Protein AF-A0AA36NAN0-F1 (afdb_monomer)

St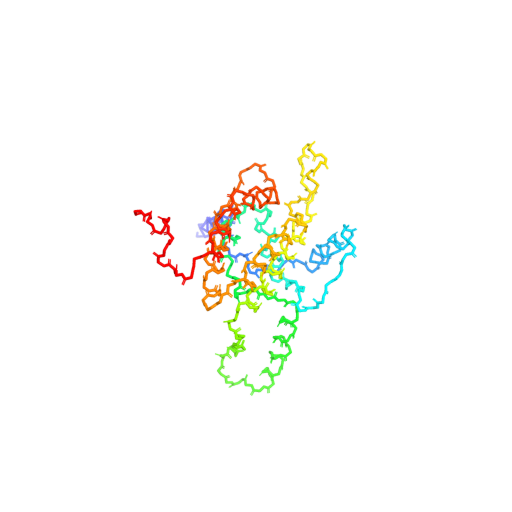ructure (mmCIF, N/CA/C/O backbone):
data_AF-A0AA36NAN0-F1
#
_entry.id   AF-A0AA36NAN0-F1
#
loop_
_atom_site.group_PDB
_atom_site.id
_atom_site.type_symbol
_atom_site.label_atom_id
_atom_site.label_alt_id
_atom_site.label_comp_id
_atom_site.label_asym_id
_atom_site.label_entity_id
_atom_site.label_seq_id
_atom_site.pdbx_PDB_ins_code
_atom_site.Cartn_x
_atom_site.Cartn_y
_atom_site.Cartn_z
_atom_site.occupancy
_atom_site.B_iso_or_equiv
_atom_site.auth_seq_id
_atom_site.auth_comp_id
_atom_site.auth_asym_id
_atom_site.auth_atom_id
_atom_site.pdbx_PDB_model_num
ATOM 1 N N . ALA A 1 1 ? 8.506 44.837 39.667 1.00 57.56 1 ALA A N 1
ATOM 2 C CA . ALA A 1 1 ? 9.242 44.119 38.599 1.00 57.56 1 ALA A CA 1
ATOM 3 C C . ALA A 1 1 ? 8.837 42.641 38.436 1.00 57.56 1 ALA A C 1
ATOM 5 O O . ALA A 1 1 ? 8.680 42.211 37.304 1.00 57.56 1 ALA A O 1
ATOM 6 N N . ALA A 1 2 ? 8.637 41.854 39.507 1.00 56.81 2 ALA A N 1
ATOM 7 C CA . ALA A 1 2 ? 8.356 40.406 39.403 1.00 56.81 2 ALA A CA 1
ATOM 8 C C . ALA A 1 2 ? 7.017 40.043 38.721 1.00 56.81 2 ALA A C 1
ATOM 10 O O . ALA A 1 2 ? 6.967 39.140 37.895 1.00 56.81 2 ALA A O 1
ATOM 11 N N . ARG A 1 3 ? 5.939 40.788 39.001 1.00 57.75 3 ARG A N 1
ATOM 12 C CA . ARG A 1 3 ? 4.605 40.536 38.420 1.00 57.75 3 ARG A CA 1
ATOM 13 C C . ARG A 1 3 ? 4.560 40.662 36.895 1.00 57.75 3 ARG A C 1
ATOM 15 O O . ARG A 1 3 ? 3.882 39.887 36.237 1.00 57.75 3 ARG A O 1
ATOM 22 N N . LEU A 1 4 ? 5.330 41.600 36.347 1.00 65.44 4 LEU A N 1
ATOM 23 C CA . LEU A 1 4 ? 5.393 41.853 34.908 1.00 65.44 4 LEU A CA 1
ATOM 24 C C . LEU A 1 4 ? 6.146 40.727 34.178 1.00 65.44 4 LEU A C 1
ATOM 26 O O . LEU A 1 4 ? 5.751 40.330 33.091 1.00 65.44 4 LEU A O 1
ATOM 30 N N . LYS A 1 5 ? 7.157 40.132 34.829 1.00 58.41 5 LYS A N 1
ATOM 31 C CA . LYS A 1 5 ? 7.865 38.944 34.327 1.00 58.41 5 LYS A CA 1
ATOM 32 C C . LYS A 1 5 ? 6.979 37.695 34.319 1.00 58.41 5 LYS A C 1
ATOM 34 O O . LYS A 1 5 ? 7.040 36.929 33.367 1.00 58.41 5 LYS A O 1
ATOM 39 N N . HIS A 1 6 ? 6.139 37.511 35.340 1.00 62.66 6 HIS A N 1
ATOM 40 C CA . HIS A 1 6 ? 5.184 36.398 35.375 1.00 62.66 6 HIS A CA 1
ATOM 41 C C . HIS A 1 6 ? 4.072 36.546 34.337 1.00 62.66 6 HIS A C 1
ATOM 43 O O . HIS A 1 6 ? 3.770 35.572 33.659 1.00 62.66 6 HIS A O 1
ATOM 49 N N . ALA A 1 7 ? 3.528 37.755 34.165 1.00 71.19 7 ALA A N 1
ATOM 50 C CA . ALA A 1 7 ? 2.531 38.030 33.132 1.00 71.19 7 ALA A CA 1
ATOM 51 C C . ALA A 1 7 ? 3.091 37.783 31.720 1.00 71.19 7 ALA A C 1
ATOM 53 O O . ALA A 1 7 ? 2.427 37.176 30.885 1.00 71.19 7 ALA A O 1
ATOM 54 N N . TRP A 1 8 ? 4.346 38.179 31.484 1.00 59.28 8 TRP A N 1
ATOM 55 C CA . TRP A 1 8 ? 5.020 37.960 30.206 1.00 59.28 8 TRP A CA 1
ATOM 56 C C . TRP A 1 8 ? 5.332 36.477 29.950 1.00 59.28 8 TRP A C 1
ATOM 58 O O . TRP A 1 8 ? 5.093 35.971 28.856 1.00 59.28 8 TRP A O 1
ATOM 68 N N . ALA A 1 9 ? 5.777 35.748 30.980 1.00 68.19 9 ALA A N 1
ATOM 69 C CA . ALA A 1 9 ? 5.989 34.304 30.897 1.00 68.19 9 ALA A CA 1
ATOM 70 C C . ALA A 1 9 ? 4.681 33.533 30.645 1.00 68.19 9 ALA A C 1
ATOM 72 O O . ALA A 1 9 ? 4.696 32.557 29.894 1.00 68.19 9 ALA A O 1
ATOM 73 N N . SER A 1 10 ? 3.552 33.978 31.216 1.00 61.25 10 SER A N 1
ATOM 74 C CA . SER A 1 10 ? 2.241 33.377 30.947 1.00 61.25 10 SER A CA 1
ATOM 75 C C . SER A 1 10 ? 1.764 33.621 29.518 1.00 61.25 10 SER A C 1
ATOM 77 O O . SER A 1 10 ? 1.264 32.691 28.903 1.00 61.25 10 SER A O 1
ATOM 79 N N . THR A 1 11 ? 1.982 34.807 28.939 1.00 63.22 11 THR A N 1
ATOM 80 C CA . THR A 1 11 ? 1.646 35.053 27.524 1.00 63.22 11 THR A CA 1
ATOM 81 C C . THR A 1 11 ? 2.515 34.239 26.574 1.00 63.22 11 THR A C 1
ATOM 83 O O . THR A 1 11 ? 1.980 33.669 25.637 1.00 63.22 11 THR A O 1
ATOM 86 N N . ILE A 1 12 ? 3.816 34.084 26.850 1.00 63.62 12 ILE A N 1
ATOM 87 C CA . ILE A 1 12 ? 4.701 33.246 26.020 1.00 63.62 12 ILE A CA 1
ATOM 88 C C . ILE A 1 12 ? 4.300 31.772 26.101 1.00 63.62 12 ILE A C 1
ATOM 90 O O . ILE A 1 12 ? 4.272 31.080 25.088 1.00 63.62 12 ILE A O 1
ATOM 94 N N . THR A 1 13 ? 3.972 31.270 27.295 1.00 57.03 13 THR A N 1
ATOM 95 C CA . THR A 1 13 ? 3.502 29.882 27.437 1.00 57.03 13 THR A CA 1
ATOM 96 C C . THR A 1 13 ? 2.134 29.679 26.802 1.00 57.03 13 THR A C 1
ATOM 98 O O . THR A 1 13 ? 1.915 28.634 26.204 1.00 57.03 13 THR A O 1
ATOM 101 N N . GLN A 1 14 ? 1.247 30.671 26.854 1.00 52.31 14 GLN A N 1
ATOM 102 C CA . GLN A 1 14 ? -0.076 30.602 26.241 1.00 52.31 14 GLN A CA 1
ATOM 103 C C . GLN A 1 14 ? -0.020 30.729 24.708 1.00 52.31 14 GLN A C 1
ATOM 105 O O . GLN A 1 14 ? -0.720 29.986 24.029 1.00 52.31 14 GLN A O 1
ATOM 110 N N . GLU A 1 15 ? 0.860 31.569 24.152 1.00 50.03 15 GLU A N 1
ATOM 111 C CA . GLU A 1 15 ? 1.165 31.617 22.712 1.00 50.03 15 GLU A CA 1
ATOM 112 C C . GLU A 1 15 ? 1.821 30.316 22.247 1.00 50.03 15 GLU A C 1
ATOM 114 O O . GLU A 1 15 ? 1.412 29.744 21.243 1.00 50.03 15 GLU A O 1
ATOM 119 N N . SER A 1 16 ? 2.782 29.782 23.004 1.00 47.31 16 SER A N 1
ATOM 120 C CA . SER A 1 16 ? 3.434 28.510 22.677 1.00 47.31 16 SER A CA 1
ATOM 121 C C . SER A 1 16 ? 2.453 27.330 22.745 1.00 47.31 16 SER A C 1
ATOM 123 O O . SER A 1 16 ? 2.506 26.452 21.884 1.00 47.31 16 SER A O 1
ATOM 125 N N . GLN A 1 17 ? 1.505 27.350 23.692 1.00 46.97 17 GLN A N 1
ATOM 126 C CA . GLN A 1 17 ? 0.403 26.384 23.805 1.00 46.97 17 GLN A CA 1
ATOM 127 C C . GLN A 1 17 ? -0.666 26.558 22.716 1.00 46.97 17 GLN A C 1
ATOM 129 O O . GLN A 1 17 ? -1.213 25.567 22.248 1.00 46.97 17 GLN A O 1
ATOM 134 N N . GLN A 1 18 ? -0.956 27.783 22.265 1.00 45.72 18 GLN A N 1
ATOM 135 C CA . GLN A 1 18 ? -1.872 28.026 21.143 1.00 45.72 18 GLN A CA 1
ATOM 136 C C . GLN A 1 18 ? -1.249 27.648 19.792 1.00 45.72 18 GLN A C 1
ATOM 138 O O . GLN A 1 18 ? -1.949 27.107 18.938 1.00 45.72 18 GLN A O 1
ATOM 143 N N . VAL A 1 19 ? 0.064 27.837 19.621 1.00 46.34 19 VAL A N 1
ATOM 144 C CA . VAL A 1 19 ? 0.814 27.357 18.448 1.00 46.34 19 VAL A CA 1
ATOM 145 C C . VAL A 1 19 ? 0.875 25.824 18.418 1.00 46.34 19 VAL A C 1
ATOM 147 O O . VAL A 1 19 ? 0.778 25.247 17.343 1.00 46.34 19 VAL A O 1
ATOM 150 N N . THR A 1 20 ? 0.936 25.145 19.572 1.00 44.53 20 THR A N 1
ATOM 151 C CA . THR A 1 20 ? 0.874 23.666 19.638 1.00 44.53 20 THR A CA 1
ATOM 152 C C . THR A 1 20 ? -0.543 23.090 19.580 1.00 44.53 20 THR A C 1
ATOM 154 O O . THR A 1 20 ? -0.712 21.950 19.158 1.00 44.53 20 THR A O 1
ATOM 157 N N . ALA A 1 21 ? -1.574 23.844 19.969 1.00 41.12 21 ALA A N 1
ATOM 158 C CA . ALA A 1 21 ? -2.966 23.387 19.912 1.00 41.12 21 ALA A CA 1
ATOM 159 C C . ALA A 1 21 ? -3.629 23.585 18.535 1.00 41.12 21 ALA A C 1
ATOM 161 O O . ALA A 1 21 ? -4.684 23.005 18.282 1.00 41.12 21 ALA A O 1
ATOM 162 N N . GLY A 1 22 ? -3.041 24.411 17.662 1.00 40.56 22 GLY A N 1
ATOM 163 C CA . GLY A 1 22 ? -3.626 24.773 16.370 1.00 40.56 22 GLY A CA 1
ATOM 164 C C . GLY A 1 22 ? -3.288 23.816 15.232 1.00 40.56 22 GLY A C 1
ATOM 165 O O . GLY A 1 22 ? -4.180 23.421 14.492 1.00 40.56 22 GLY A O 1
ATOM 166 N N . LEU A 1 23 ? -2.024 23.431 15.082 1.00 44.28 23 LEU A N 1
ATOM 167 C CA . LEU A 1 23 ? -1.529 22.520 14.051 1.00 44.28 23 LEU A CA 1
ATOM 168 C C . LEU A 1 23 ? -0.192 21.994 14.574 1.00 44.28 23 LEU A C 1
ATOM 170 O O . LEU A 1 23 ? 0.700 22.800 14.816 1.00 44.28 23 LEU A O 1
ATOM 174 N N . ASP A 1 24 ? -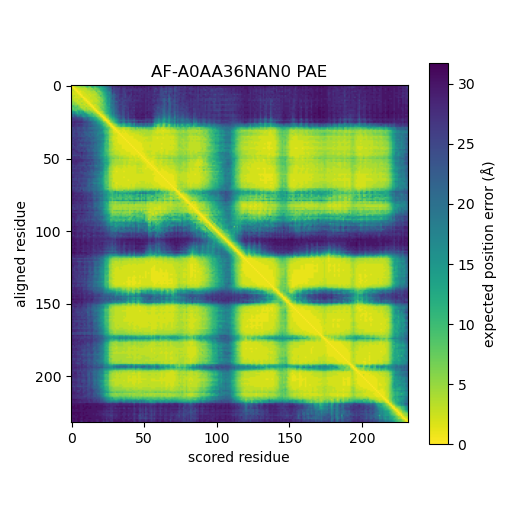0.034 20.682 14.742 1.00 38.50 24 ASP A N 1
ATOM 175 C CA . ASP A 1 24 ? 1.293 20.070 14.861 1.00 38.50 24 ASP A CA 1
ATOM 176 C C . ASP A 1 24 ? 1.609 19.383 13.523 1.00 38.50 24 ASP A C 1
ATOM 178 O O . ASP A 1 24 ? 1.195 18.238 13.303 1.00 38.50 24 ASP A O 1
ATOM 182 N N . PRO A 1 25 ? 2.279 20.076 12.580 1.00 42.06 25 PRO A N 1
ATOM 183 C CA . PRO A 1 25 ? 2.666 19.505 11.296 1.00 42.06 25 PRO A CA 1
ATOM 184 C C . PRO A 1 25 ? 3.879 18.566 11.423 1.00 42.06 25 PRO A C 1
ATOM 186 O O . PRO A 1 25 ? 4.411 18.141 10.403 1.00 42.06 25 PRO A O 1
ATOM 189 N N . LEU A 1 26 ? 4.377 18.278 12.636 1.00 41.69 26 LEU A N 1
ATOM 190 C CA . LEU A 1 26 ? 5.771 17.860 12.830 1.00 41.69 26 LEU A CA 1
ATOM 191 C C . LEU A 1 26 ? 5.999 16.509 13.507 1.00 41.69 26 LEU A C 1
ATOM 193 O O . LEU A 1 26 ? 7.152 16.146 13.713 1.00 41.69 26 LEU A O 1
ATOM 197 N N . ASN A 1 27 ? 4.969 15.701 13.754 1.00 51.97 27 ASN A N 1
ATOM 198 C CA . ASN A 1 27 ? 5.185 14.309 14.168 1.00 51.97 27 ASN A CA 1
ATOM 199 C C . ASN A 1 27 ? 4.507 13.309 13.232 1.00 51.97 27 ASN A C 1
ATOM 201 O O . ASN A 1 27 ? 3.731 12.456 13.652 1.00 51.97 27 ASN A O 1
ATOM 205 N N . GLU A 1 28 ? 4.793 13.376 11.932 1.00 52.38 28 GLU A N 1
ATOM 206 C CA . GLU A 1 28 ? 4.523 12.259 11.008 1.00 52.38 28 GLU A CA 1
ATOM 207 C C . GLU A 1 28 ? 5.647 11.210 11.023 1.00 52.38 28 GLU A C 1
ATOM 209 O O . GLU A 1 28 ? 5.406 10.044 10.712 1.00 52.38 28 GLU A O 1
ATOM 214 N N . ASP A 1 29 ? 6.844 11.587 11.481 1.00 61.56 29 ASP A N 1
ATOM 215 C CA . ASP A 1 29 ? 8.006 10.698 11.591 1.00 61.56 29 ASP A CA 1
ATOM 216 C C . ASP A 1 29 ? 8.143 10.004 12.957 1.00 61.56 29 ASP A C 1
ATOM 218 O O . ASP A 1 29 ? 8.872 9.016 13.077 1.00 61.56 29 ASP A O 1
ATOM 222 N N . GLU A 1 30 ? 7.424 10.459 13.988 1.00 79.56 30 GLU A N 1
ATOM 223 C CA . GLU A 1 30 ? 7.429 9.792 15.293 1.00 79.56 30 GLU A CA 1
ATOM 224 C C . GLU A 1 30 ? 6.780 8.408 15.196 1.00 79.56 30 GLU A C 1
ATOM 226 O O . GLU A 1 30 ? 5.685 8.253 14.661 1.00 79.56 30 GLU A O 1
ATOM 231 N N . LEU A 1 31 ? 7.412 7.381 15.749 1.00 86.19 31 LEU A N 1
ATOM 232 C CA . LEU A 1 31 ? 6.843 6.037 15.735 1.00 86.19 31 LEU A CA 1
ATOM 233 C C . LEU A 1 31 ? 5.639 5.929 16.675 1.00 86.19 31 LEU A C 1
ATOM 235 O O . LEU A 1 31 ? 5.633 6.482 17.773 1.00 86.19 31 LEU A O 1
ATOM 239 N N . LEU A 1 32 ? 4.629 5.158 16.269 1.00 87.31 32 LEU A N 1
ATOM 240 C CA . LEU A 1 32 ? 3.590 4.724 17.197 1.00 87.31 32 LEU A CA 1
ATOM 241 C C . LEU A 1 32 ? 4.204 3.874 18.322 1.00 87.31 32 LEU A C 1
ATOM 243 O O . LEU A 1 32 ? 5.211 3.190 18.105 1.00 87.31 32 LEU A O 1
ATOM 247 N N . PRO A 1 33 ? 3.577 3.846 19.512 1.00 90.56 33 PRO A N 1
ATOM 248 C CA . PRO A 1 33 ? 4.006 2.965 20.589 1.00 90.56 33 PRO A CA 1
ATOM 249 C C . PRO A 1 33 ? 4.100 1.506 20.125 1.00 90.56 33 PRO A C 1
ATOM 251 O O . PRO A 1 33 ? 3.239 1.016 19.391 1.00 90.56 33 PRO A O 1
ATOM 254 N N . ALA A 1 34 ? 5.119 0.783 20.596 1.00 88.75 34 ALA A N 1
ATOM 255 C CA . ALA A 1 34 ? 5.363 -0.610 20.208 1.00 88.75 34 ALA A CA 1
ATOM 256 C C . ALA A 1 34 ? 4.164 -1.540 20.484 1.00 88.75 34 ALA A C 1
ATOM 258 O O . ALA A 1 34 ? 3.932 -2.496 19.740 1.00 88.75 34 ALA A O 1
ATOM 259 N N . THR A 1 35 ? 3.376 -1.235 21.519 1.00 91.06 35 THR A N 1
ATOM 260 C CA . THR A 1 35 ? 2.118 -1.929 21.822 1.00 91.06 35 THR A CA 1
ATOM 261 C C . THR A 1 35 ? 1.116 -1.761 20.685 1.00 91.06 35 THR A C 1
ATOM 263 O O . THR A 1 35 ? 0.676 -2.752 20.117 1.00 91.06 35 THR A O 1
ATOM 266 N N . GLN A 1 36 ? 0.874 -0.527 20.237 1.00 91.88 36 GLN A N 1
ATOM 267 C CA . GLN A 1 36 ? -0.035 -0.247 19.124 1.00 91.88 36 GLN A CA 1
ATOM 268 C C . GLN A 1 36 ? 0.428 -0.892 17.813 1.00 91.88 36 GLN A C 1
ATOM 270 O O . GLN A 1 36 ? -0.389 -1.408 17.056 1.00 91.88 36 GLN A O 1
ATOM 275 N N . LEU A 1 37 ? 1.735 -0.896 17.536 1.00 91.50 37 LEU A N 1
ATOM 276 C CA . LEU A 1 37 ? 2.290 -1.554 16.347 1.00 91.50 37 LEU A CA 1
ATOM 277 C C . LEU A 1 37 ? 2.095 -3.076 16.386 1.00 91.50 37 LEU A C 1
ATOM 279 O O . LEU A 1 37 ? 1.830 -3.697 15.353 1.00 91.50 37 LEU A O 1
ATOM 283 N N . THR A 1 38 ? 2.213 -3.678 17.569 1.00 92.56 38 THR A N 1
ATOM 284 C CA . THR A 1 38 ? 1.896 -5.095 17.788 1.00 92.56 38 THR A CA 1
ATOM 285 C C . THR A 1 38 ? 0.409 -5.354 17.578 1.00 92.56 38 THR A C 1
ATOM 287 O O . THR A 1 38 ? 0.051 -6.275 16.845 1.00 92.56 38 THR A O 1
ATOM 290 N N . ASP A 1 39 ? -0.449 -4.504 18.139 1.00 93.38 39 ASP A N 1
ATOM 291 C CA . ASP A 1 39 ? -1.905 -4.625 18.043 1.00 93.38 39 ASP A CA 1
ATOM 292 C C . ASP A 1 39 ? -2.395 -4.505 16.598 1.00 93.38 39 ASP A C 1
ATOM 294 O O . ASP A 1 39 ? -3.248 -5.279 16.172 1.00 93.38 39 ASP A O 1
ATOM 298 N N . ILE A 1 40 ? -1.814 -3.593 15.812 1.00 93.12 40 ILE A N 1
ATOM 299 C CA . ILE A 1 40 ? -2.091 -3.441 14.375 1.00 93.12 40 ILE A CA 1
ATOM 300 C C . ILE A 1 40 ? -1.832 -4.754 13.631 1.00 93.12 40 ILE A C 1
ATOM 302 O O . ILE A 1 40 ? -2.694 -5.257 12.908 1.00 93.12 40 ILE A O 1
ATOM 306 N N . ARG A 1 41 ? -0.651 -5.347 13.834 1.00 93.06 41 ARG A N 1
ATOM 307 C CA . ARG A 1 41 ? -0.276 -6.610 13.182 1.00 93.06 41 ARG A CA 1
ATOM 308 C C . ARG A 1 41 ? -1.141 -7.771 13.668 1.00 93.06 41 ARG A C 1
ATOM 310 O O . ARG A 1 41 ? -1.550 -8.611 12.866 1.00 93.06 41 ARG A O 1
ATOM 317 N N . ALA A 1 42 ? -1.447 -7.805 14.964 1.00 92.69 42 ALA A N 1
ATOM 318 C CA . ALA A 1 42 ? -2.302 -8.819 15.564 1.00 92.69 42 ALA A CA 1
ATOM 319 C C . ALA A 1 42 ? -3.744 -8.733 15.045 1.00 92.69 42 ALA A C 1
ATOM 321 O O . ALA A 1 42 ? -4.335 -9.772 14.758 1.00 92.69 42 ALA A O 1
ATOM 322 N N . ALA A 1 43 ? -4.296 -7.529 14.870 1.00 92.44 43 ALA A N 1
ATOM 323 C CA . ALA A 1 43 ? -5.626 -7.308 14.304 1.00 92.44 43 ALA A CA 1
ATOM 324 C C . ALA A 1 43 ? -5.709 -7.822 12.861 1.00 92.44 43 ALA A C 1
ATOM 326 O O . ALA A 1 43 ? -6.591 -8.624 12.543 1.00 92.44 43 ALA A O 1
ATOM 327 N N . PHE A 1 44 ? -4.724 -7.469 12.031 1.00 94.00 44 PHE A N 1
ATOM 328 C CA . PHE A 1 44 ? -4.628 -7.958 10.656 1.00 94.00 44 PHE A CA 1
ATOM 329 C C . PHE A 1 44 ? -4.555 -9.489 10.600 1.00 94.00 44 PHE A C 1
ATOM 331 O O . PHE A 1 44 ? -5.336 -10.136 9.898 1.00 94.00 44 PHE A O 1
ATOM 338 N N . HIS A 1 45 ? -3.661 -10.096 11.390 1.00 93.56 45 HIS A N 1
ATOM 339 C CA . HIS A 1 45 ? -3.548 -11.553 11.455 1.00 93.56 45 HIS A CA 1
ATOM 340 C C . HIS A 1 45 ? -4.834 -12.193 11.989 1.00 93.56 45 HIS A C 1
ATOM 342 O O . HIS A 1 45 ? -5.268 -13.223 11.480 1.00 93.56 45 HIS A O 1
ATOM 348 N N . LYS A 1 46 ? -5.485 -11.593 12.992 1.00 92.88 46 LYS A N 1
ATOM 349 C CA . LYS A 1 46 ? -6.748 -12.090 13.548 1.00 92.88 46 LYS A CA 1
ATOM 350 C C . LYS A 1 46 ? -7.826 -12.172 12.469 1.00 92.88 46 LYS A C 1
ATOM 352 O O . LYS A 1 46 ? -8.536 -13.180 12.471 1.00 92.88 46 LYS A O 1
ATOM 357 N N . ARG A 1 47 ? -7.914 -11.179 11.578 1.00 91.19 47 ARG A N 1
ATOM 358 C CA . ARG A 1 47 ? -8.892 -11.137 10.483 1.00 91.19 47 ARG A CA 1
ATOM 359 C C . ARG A 1 47 ? -8.544 -12.076 9.336 1.00 91.19 47 ARG A C 1
ATOM 361 O O . ARG A 1 47 ? -9.348 -12.944 9.019 1.00 91.19 47 ARG A O 1
ATOM 368 N N . TYR A 1 48 ? -7.373 -11.915 8.721 1.00 92.38 48 TYR A N 1
ATOM 369 C CA . TYR A 1 48 ? -7.049 -12.617 7.472 1.00 92.38 48 TYR A CA 1
ATOM 370 C C . TYR A 1 48 ? -6.350 -13.960 7.677 1.00 92.38 48 TYR A C 1
ATOM 372 O O . TYR A 1 48 ? -6.267 -14.742 6.737 1.00 92.38 48 TYR A O 1
ATOM 380 N N . LYS A 1 49 ? -5.831 -14.245 8.880 1.00 94.19 49 LYS A N 1
ATOM 381 C CA . LYS A 1 49 ? -5.009 -15.438 9.173 1.00 94.19 49 LYS A CA 1
ATOM 382 C C . LYS A 1 49 ? -3.787 -15.572 8.253 1.00 94.19 49 LYS A C 1
ATOM 384 O O . LYS A 1 49 ? -3.320 -16.673 7.984 1.00 94.19 49 LYS A O 1
ATOM 389 N N . MET A 1 50 ? -3.267 -14.441 7.774 1.00 92.75 50 MET A N 1
ATOM 390 C CA . MET A 1 50 ? -2.127 -14.379 6.861 1.00 92.75 50 MET A CA 1
ATOM 391 C C . MET A 1 50 ? -0.877 -13.880 7.576 1.00 92.75 50 MET A C 1
ATOM 393 O O . MET A 1 50 ? -0.941 -12.975 8.407 1.00 92.75 50 MET A O 1
ATOM 397 N N . SER A 1 51 ? 0.268 -14.449 7.211 1.00 89.69 51 SER A N 1
ATOM 398 C CA . SER A 1 51 ? 1.594 -13.988 7.622 1.00 89.69 51 SER A CA 1
ATOM 399 C C . SER A 1 51 ? 2.471 -13.800 6.391 1.00 89.69 51 SER A C 1
ATOM 401 O O . SER A 1 51 ? 2.350 -14.548 5.425 1.00 89.69 51 SER A O 1
ATOM 403 N N . PHE A 1 52 ? 3.341 -12.796 6.436 1.00 91.00 52 PHE A N 1
ATOM 404 C CA . PHE A 1 52 ? 4.199 -12.403 5.322 1.00 91.00 52 PHE A CA 1
ATOM 405 C C . PHE A 1 52 ? 5.667 -12.503 5.719 1.00 91.00 52 PHE A C 1
ATOM 407 O O . PHE A 1 52 ? 6.012 -12.418 6.901 1.00 91.00 52 PHE A O 1
ATOM 414 N N . VAL A 1 53 ? 6.533 -12.670 4.721 1.00 91.75 53 VAL A N 1
ATOM 415 C CA . VAL A 1 53 ? 7.982 -12.694 4.937 1.00 91.75 53 VAL A CA 1
ATOM 416 C C . VAL A 1 53 ? 8.504 -11.291 5.303 1.00 91.75 53 VAL A C 1
ATOM 418 O O . VAL A 1 53 ? 7.888 -10.288 4.923 1.00 91.75 53 VAL A O 1
ATOM 421 N N . PRO A 1 54 ? 9.620 -11.174 6.049 1.00 87.69 54 PRO A N 1
ATOM 422 C CA . PRO A 1 54 ? 10.157 -9.885 6.506 1.00 87.69 54 PRO A CA 1
ATOM 423 C C . PRO A 1 54 ? 10.437 -8.852 5.406 1.00 87.69 54 PRO A C 1
ATOM 425 O O . PRO A 1 54 ? 10.441 -7.652 5.688 1.00 87.69 54 PRO A O 1
ATOM 428 N N . GLU A 1 55 ? 10.685 -9.308 4.182 1.00 88.00 55 GLU A N 1
ATOM 429 C CA . GLU A 1 55 ? 10.946 -8.501 2.988 1.00 88.00 55 GLU A CA 1
ATOM 430 C C . GLU A 1 55 ? 9.683 -7.808 2.463 1.00 88.00 55 GLU A C 1
ATOM 432 O O . GLU A 1 55 ? 9.785 -6.765 1.828 1.00 88.00 55 GLU A O 1
ATOM 437 N N . GLN A 1 56 ? 8.503 -8.359 2.755 1.00 90.19 56 GLN A N 1
ATOM 438 C CA . GLN A 1 56 ? 7.200 -7.807 2.363 1.00 90.19 56 GLN A CA 1
ATOM 439 C C . GLN A 1 56 ? 6.517 -7.067 3.515 1.00 90.19 56 GLN A C 1
ATOM 441 O O . GLN A 1 56 ? 5.661 -6.212 3.293 1.00 90.19 56 GLN A O 1
ATOM 446 N N . LEU A 1 57 ? 6.865 -7.405 4.760 1.00 91.88 57 LEU A N 1
ATOM 447 C CA . LEU A 1 57 ? 6.258 -6.793 5.934 1.00 91.88 57 LEU A CA 1
ATOM 448 C C . LEU A 1 57 ? 6.613 -5.301 6.025 1.00 91.88 57 LEU A C 1
ATOM 450 O O . LEU A 1 57 ? 7.799 -4.967 6.045 1.00 91.88 57 LEU A O 1
ATOM 454 N N . PRO A 1 58 ? 5.626 -4.401 6.172 1.00 93.56 58 PRO A N 1
ATOM 455 C CA . PRO A 1 58 ? 5.869 -2.966 6.264 1.00 93.56 58 PRO A CA 1
ATOM 456 C C . PRO A 1 58 ? 6.637 -2.604 7.544 1.00 93.56 58 PRO A C 1
ATOM 458 O O . PRO A 1 58 ? 6.359 -3.128 8.631 1.00 93.56 58 PRO A O 1
ATOM 461 N N . SER A 1 59 ? 7.604 -1.690 7.417 1.00 91.00 59 SER A N 1
ATOM 462 C CA . SER A 1 59 ? 8.353 -1.146 8.559 1.00 91.00 59 SER A CA 1
ATOM 463 C C . SER A 1 59 ? 7.445 -0.423 9.557 1.00 91.00 59 SER A C 1
ATOM 465 O O . SER A 1 59 ? 6.363 0.057 9.213 1.00 91.00 59 SER A O 1
ATOM 467 N N . ASP A 1 60 ? 7.912 -0.297 10.801 1.00 89.88 60 ASP A N 1
ATOM 468 C CA . ASP A 1 60 ? 7.170 0.405 11.859 1.00 89.88 60 ASP A CA 1
ATOM 469 C C . ASP A 1 60 ? 6.920 1.882 11.519 1.00 89.88 60 ASP A C 1
ATOM 471 O O . ASP A 1 60 ? 5.858 2.423 11.830 1.00 89.88 60 ASP A O 1
ATOM 475 N N . CYS A 1 61 ? 7.877 2.523 10.838 1.00 87.94 61 CYS A N 1
ATOM 476 C CA . CYS A 1 61 ? 7.753 3.904 10.374 1.00 87.94 61 CYS A CA 1
ATOM 477 C C . CYS A 1 61 ? 6.632 4.040 9.340 1.00 87.94 61 CYS A C 1
ATOM 479 O O . CYS A 1 61 ? 5.749 4.881 9.498 1.00 87.94 61 CYS A O 1
ATOM 481 N N . LEU A 1 62 ? 6.607 3.154 8.338 1.00 89.25 62 LEU A N 1
ATOM 482 C CA . LEU A 1 62 ? 5.548 3.146 7.333 1.00 89.25 62 LEU A CA 1
ATOM 483 C C . LEU A 1 62 ? 4.175 2.900 7.966 1.00 89.25 62 LEU A C 1
ATOM 485 O O . LEU A 1 62 ? 3.234 3.633 7.681 1.00 89.25 62 LEU A O 1
ATOM 489 N N . LEU A 1 63 ? 4.059 1.910 8.856 1.00 91.75 63 LEU A N 1
ATOM 490 C CA . LEU A 1 63 ? 2.798 1.631 9.549 1.00 91.75 63 LEU A CA 1
ATOM 491 C C . LEU A 1 63 ? 2.319 2.820 10.384 1.00 91.75 63 LEU A C 1
ATOM 493 O O . LEU A 1 63 ? 1.127 3.112 10.387 1.00 91.75 63 LEU A O 1
ATOM 497 N N . SER A 1 64 ? 3.233 3.518 11.060 1.00 90.38 64 SER A N 1
ATOM 498 C CA . SER A 1 64 ? 2.905 4.704 11.857 1.00 90.38 64 SER A CA 1
ATOM 499 C C . SER A 1 64 ? 2.356 5.832 10.984 1.00 90.38 64 SER A C 1
ATOM 501 O O . SER A 1 64 ? 1.294 6.379 11.289 1.00 90.38 64 SER A O 1
ATOM 503 N N . LYS A 1 65 ? 3.024 6.113 9.856 1.00 88.25 65 LYS A N 1
ATOM 504 C CA . LYS A 1 65 ? 2.592 7.111 8.867 1.00 88.25 65 LYS A CA 1
ATOM 505 C C . LYS A 1 65 ? 1.217 6.786 8.299 1.00 88.25 65 LYS A C 1
ATOM 507 O O . LYS A 1 65 ? 0.303 7.599 8.394 1.00 88.25 65 LYS A O 1
ATOM 512 N N . LEU A 1 66 ? 1.042 5.567 7.789 1.00 90.69 66 LEU A N 1
ATOM 513 C CA . LEU A 1 66 ? -0.219 5.131 7.187 1.00 90.69 66 LEU A CA 1
ATOM 514 C C . LEU A 1 66 ? -1.365 5.131 8.199 1.00 90.69 66 LEU A C 1
ATOM 516 O O . LEU A 1 66 ? -2.462 5.583 7.888 1.00 90.69 66 LEU A O 1
ATOM 520 N N . ARG A 1 67 ? -1.118 4.686 9.435 1.00 89.94 67 ARG A N 1
ATOM 521 C CA . ARG A 1 67 ? -2.132 4.686 10.494 1.00 89.94 67 ARG A CA 1
ATOM 522 C C . ARG A 1 67 ? -2.603 6.096 10.828 1.00 89.94 67 ARG A C 1
ATOM 524 O O . ARG A 1 67 ? -3.807 6.303 10.945 1.00 89.94 67 ARG A O 1
ATOM 531 N N . ARG A 1 68 ? -1.686 7.057 10.959 1.00 87.94 68 ARG A N 1
ATOM 532 C CA . ARG A 1 68 ? -2.045 8.462 11.207 1.00 87.94 68 ARG A CA 1
ATOM 533 C C . ARG A 1 68 ? -2.765 9.081 10.014 1.00 87.94 68 ARG A C 1
ATOM 535 O O . ARG A 1 68 ? -3.774 9.749 10.222 1.00 87.94 68 ARG A O 1
ATOM 542 N N . ALA A 1 69 ? -2.296 8.821 8.793 1.00 85.81 69 ALA A N 1
ATOM 543 C CA . ALA A 1 69 ? -2.930 9.310 7.571 1.00 85.81 69 ALA A CA 1
ATOM 544 C C . ALA A 1 69 ? -4.383 8.815 7.454 1.00 85.81 69 ALA A C 1
ATOM 546 O O . ALA A 1 69 ? -5.295 9.620 7.273 1.00 85.81 69 ALA A O 1
ATOM 547 N N . ILE A 1 70 ? -4.620 7.518 7.684 1.00 86.62 70 ILE A N 1
ATOM 548 C CA . ILE A 1 70 ? -5.967 6.924 7.692 1.00 86.62 70 ILE A CA 1
ATOM 549 C C . ILE A 1 70 ? -6.832 7.525 8.810 1.00 86.62 70 ILE A C 1
ATOM 551 O O . ILE A 1 70 ? -7.974 7.905 8.563 1.00 86.62 70 ILE A O 1
ATOM 555 N N . GLN A 1 71 ? -6.303 7.652 10.032 1.00 84.44 71 GLN A N 1
ATOM 556 C CA . GLN A 1 71 ? -7.049 8.195 11.177 1.00 84.44 71 GLN A CA 1
ATOM 557 C C . GLN A 1 71 ? -7.465 9.653 10.988 1.00 84.44 71 GLN A C 1
ATOM 559 O O . GLN A 1 71 ? -8.589 10.021 11.323 1.00 84.44 71 GLN A O 1
ATOM 564 N N . ARG A 1 72 ? -6.565 10.482 10.453 1.00 81.75 72 ARG A N 1
ATOM 565 C CA . ARG A 1 72 ? -6.831 11.899 10.181 1.00 81.75 72 ARG A CA 1
ATOM 566 C C . ARG A 1 72 ? -7.645 12.111 8.905 1.00 81.75 72 ARG A C 1
ATOM 568 O O . ARG A 1 72 ? -8.020 13.244 8.635 1.00 81.75 72 ARG A O 1
ATOM 575 N N . ARG A 1 73 ? -7.888 11.050 8.123 1.00 73.19 73 ARG A N 1
ATOM 576 C CA . ARG A 1 73 ? -8.375 11.135 6.736 1.00 73.19 73 ARG A CA 1
ATOM 577 C C . ARG A 1 73 ? -7.534 12.105 5.896 1.00 73.19 73 ARG A C 1
ATOM 579 O O . ARG A 1 73 ? -8.053 12.774 5.011 1.00 73.19 73 ARG A O 1
ATOM 586 N N . ASN A 1 74 ? -6.238 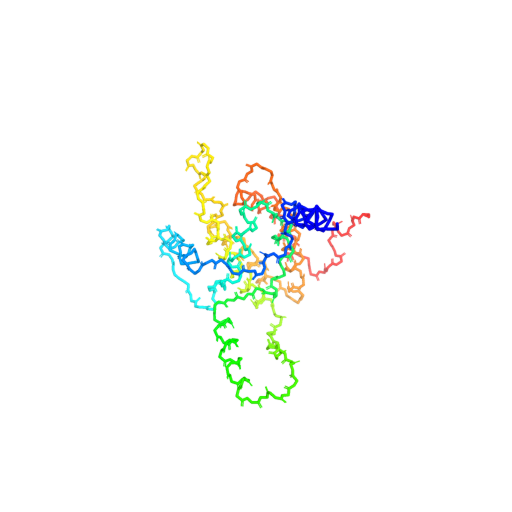12.194 6.199 1.00 70.56 74 ASN A N 1
ATOM 587 C CA . ASN A 1 74 ? -5.323 13.082 5.500 1.00 70.56 74 ASN A CA 1
ATOM 588 C C . ASN A 1 74 ? -4.770 12.355 4.272 1.00 70.56 74 ASN A C 1
ATOM 590 O O . ASN A 1 74 ? -3.744 11.675 4.333 1.00 70.56 74 ASN A O 1
ATOM 594 N N . ILE A 1 75 ? -5.529 12.437 3.186 1.00 67.06 75 ILE A N 1
ATOM 595 C CA . ILE A 1 75 ? -5.277 11.714 1.938 1.00 67.06 75 ILE A CA 1
ATOM 596 C C . ILE A 1 75 ? -4.115 12.350 1.168 1.00 67.06 75 ILE A C 1
ATOM 598 O O . ILE A 1 75 ? -3.385 11.624 0.499 1.00 67.06 75 ILE A O 1
ATOM 602 N N . GLU A 1 76 ? -3.846 13.645 1.365 1.00 64.69 76 GLU A N 1
ATOM 603 C CA . GLU A 1 76 ? -2.668 14.325 0.804 1.00 64.69 76 GLU A CA 1
ATOM 604 C C . GLU A 1 76 ? -1.373 13.593 1.194 1.00 64.69 76 GLU A C 1
ATOM 606 O O . GLU A 1 76 ? -0.494 13.365 0.368 1.00 64.69 76 GLU A O 1
ATOM 611 N N . VAL A 1 77 ? -1.282 13.098 2.434 1.00 62.47 77 VAL A N 1
ATOM 612 C CA . VAL A 1 77 ? -0.131 12.299 2.885 1.00 62.47 77 VAL A CA 1
ATOM 613 C C . VAL A 1 77 ? -0.051 10.969 2.129 1.00 62.47 77 VAL A C 1
ATOM 615 O O . VAL A 1 77 ? 1.041 10.513 1.802 1.00 62.47 77 VAL A O 1
ATOM 618 N N . LEU A 1 78 ? -1.184 10.338 1.811 1.00 70.88 78 LEU A N 1
ATOM 619 C CA . LEU A 1 78 ? -1.210 9.081 1.057 1.00 70.88 78 LEU A CA 1
ATOM 620 C C . LEU A 1 78 ? -0.821 9.274 -0.409 1.00 70.88 78 LEU A C 1
ATOM 622 O O . LEU A 1 78 ? -0.134 8.410 -0.953 1.00 70.88 78 LEU A O 1
ATOM 626 N N . GLU A 1 79 ? -1.202 10.398 -1.018 1.00 73.56 79 GLU A N 1
ATOM 627 C CA . GLU A 1 79 ? -0.782 10.801 -2.363 1.00 73.56 79 GLU A CA 1
ATOM 628 C C . GLU A 1 79 ? 0.718 11.122 -2.415 1.00 73.56 79 GLU A C 1
ATOM 630 O O . GLU A 1 79 ? 1.400 10.706 -3.353 1.00 73.56 79 GLU A 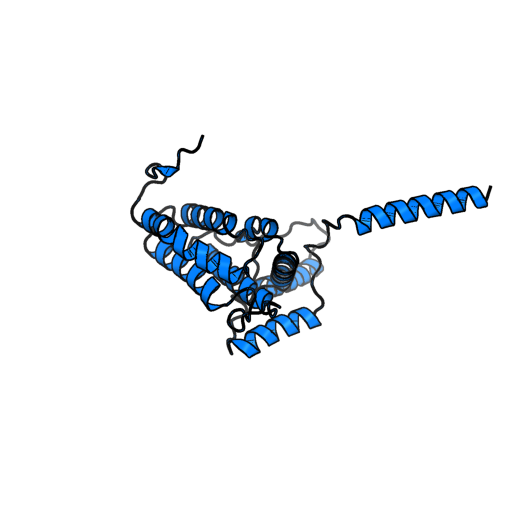O 1
ATOM 635 N N . VAL A 1 80 ? 1.258 11.784 -1.390 1.00 69.06 80 VAL A N 1
ATOM 636 C CA . VAL A 1 80 ? 2.645 12.281 -1.375 1.00 69.06 80 VAL A CA 1
ATOM 637 C C . VAL A 1 80 ? 3.668 11.216 -0.948 1.00 69.06 80 VAL A C 1
ATOM 639 O O . VAL A 1 80 ? 4.868 11.402 -1.157 1.00 69.06 80 VAL A O 1
ATOM 642 N N . ILE A 1 81 ? 3.248 10.059 -0.409 1.00 80.81 81 ILE A N 1
ATOM 643 C CA . ILE A 1 81 ? 4.189 8.976 -0.062 1.00 80.81 81 ILE A CA 1
ATOM 644 C C . ILE A 1 81 ? 4.909 8.466 -1.317 1.00 80.81 81 ILE A C 1
ATOM 646 O O . ILE A 1 81 ? 4.362 7.702 -2.116 1.00 80.81 81 ILE A O 1
ATOM 650 N N . ASP A 1 82 ? 6.181 8.832 -1.449 1.00 83.56 82 ASP A N 1
ATOM 651 C CA . ASP A 1 82 ? 7.067 8.269 -2.460 1.00 83.56 82 ASP A CA 1
ATOM 652 C C . ASP A 1 82 ? 7.276 6.775 -2.184 1.00 83.56 82 ASP A C 1
ATOM 654 O O . ASP A 1 82 ? 7.812 6.387 -1.140 1.00 83.56 82 ASP A O 1
ATOM 658 N N . LEU A 1 83 ? 6.888 5.917 -3.129 1.00 88.69 83 LEU A N 1
ATOM 659 C CA . LEU A 1 83 ? 7.079 4.472 -3.012 1.00 88.69 83 LEU A CA 1
ATOM 660 C C . LEU A 1 83 ? 8.559 4.094 -2.897 1.00 88.69 83 LEU A C 1
ATOM 662 O O . LEU A 1 83 ? 8.875 3.111 -2.235 1.00 88.69 83 LEU A O 1
ATOM 666 N N . TRP A 1 84 ? 9.493 4.887 -3.429 1.00 87.19 84 TRP A N 1
ATOM 667 C CA . TRP A 1 84 ? 10.926 4.632 -3.235 1.00 87.19 84 TRP A CA 1
ATOM 668 C C . TRP A 1 84 ? 11.395 4.857 -1.797 1.00 87.19 84 TRP A C 1
ATOM 670 O O . TRP A 1 84 ? 12.438 4.327 -1.400 1.00 87.19 84 TRP A O 1
ATOM 680 N N . SER A 1 85 ? 10.627 5.600 -0.999 1.00 83.12 85 SER A N 1
ATOM 681 C CA . SER A 1 85 ? 10.862 5.780 0.435 1.00 83.12 85 SER A CA 1
ATOM 682 C C . SER A 1 85 ? 10.282 4.642 1.281 1.00 83.12 85 SER A C 1
ATOM 684 O O . SER A 1 85 ? 10.640 4.506 2.452 1.00 83.12 85 SER A O 1
ATOM 686 N N . VAL A 1 86 ? 9.438 3.778 0.701 1.00 85.19 86 VAL A N 1
ATOM 687 C CA . VAL A 1 86 ? 8.851 2.630 1.400 1.00 85.19 86 VAL A CA 1
ATOM 688 C C . VAL A 1 86 ? 9.957 1.680 1.854 1.00 85.19 86 VAL A C 1
ATOM 690 O O . VAL A 1 86 ? 10.943 1.408 1.160 1.00 85.19 86 VAL A O 1
ATOM 693 N N . ARG A 1 87 ? 9.817 1.190 3.085 1.00 83.31 87 ARG A N 1
ATOM 694 C CA . ARG A 1 87 ? 10.758 0.257 3.704 1.00 83.31 87 ARG A CA 1
ATOM 695 C C . ARG A 1 87 ? 9.995 -0.900 4.328 1.00 83.31 87 ARG A C 1
ATOM 697 O O . ARG A 1 87 ? 9.042 -0.679 5.079 1.00 83.31 87 ARG A O 1
ATOM 704 N N . ALA A 1 88 ? 10.471 -2.112 4.066 1.00 82.56 88 ALA A N 1
ATOM 705 C CA . ALA A 1 88 ? 10.072 -3.309 4.787 1.00 82.56 88 ALA A CA 1
ATOM 706 C C . ALA A 1 88 ? 10.836 -3.451 6.119 1.00 82.56 88 ALA A C 1
ATOM 708 O O . ALA A 1 88 ? 11.891 -2.834 6.313 1.00 82.56 88 ALA A O 1
ATOM 709 N N . ILE A 1 89 ? 10.346 -4.297 7.030 1.00 77.31 89 ILE A N 1
ATOM 710 C CA . ILE A 1 89 ? 11.003 -4.602 8.317 1.00 77.31 89 ILE A CA 1
ATOM 711 C C . ILE A 1 89 ? 12.413 -5.157 8.093 1.00 77.31 89 ILE A C 1
ATOM 713 O O . ILE A 1 89 ? 13.331 -4.837 8.853 1.00 77.31 89 ILE A O 1
ATOM 717 N N . TYR A 1 90 ? 12.617 -5.957 7.042 1.00 73.75 90 TYR A N 1
ATOM 718 C CA . TYR A 1 90 ? 13.946 -6.439 6.666 1.00 73.75 90 TYR A CA 1
ATOM 719 C C . TYR A 1 90 ? 14.947 -5.284 6.476 1.00 73.75 90 TYR A C 1
ATOM 721 O O . TYR A 1 90 ? 16.018 -5.280 7.089 1.00 73.75 90 TYR A O 1
ATOM 729 N N . ASN A 1 91 ? 14.559 -4.246 5.728 1.00 68.00 91 ASN A N 1
ATOM 730 C CA . ASN A 1 91 ? 15.402 -3.077 5.456 1.00 68.00 91 ASN A CA 1
ATOM 731 C C . ASN A 1 91 ? 15.707 -2.280 6.735 1.00 68.00 91 ASN A C 1
ATOM 733 O O . ASN A 1 91 ? 16.831 -1.814 6.921 1.00 68.00 91 ASN A O 1
ATOM 737 N N . GLN A 1 92 ? 14.744 -2.186 7.659 1.00 66.88 92 GLN A N 1
ATOM 738 C CA . GLN A 1 92 ? 14.939 -1.572 8.980 1.00 66.88 92 GLN A CA 1
ATOM 739 C C . GLN A 1 92 ? 15.987 -2.338 9.806 1.00 66.88 92 GLN A C 1
ATOM 741 O O . GLN A 1 92 ? 16.897 -1.735 10.380 1.00 66.88 92 GLN A O 1
ATOM 746 N N . ARG A 1 93 ? 15.912 -3.676 9.836 1.00 65.94 93 ARG A N 1
ATOM 747 C CA . ARG A 1 93 ? 16.859 -4.530 10.580 1.00 65.94 93 ARG A CA 1
ATOM 748 C C . ARG A 1 93 ? 18.266 -4.482 9.992 1.00 65.94 93 ARG A C 1
ATOM 750 O O . ARG A 1 93 ? 19.233 -4.347 10.745 1.00 65.94 93 ARG A O 1
ATOM 757 N N . MET A 1 94 ? 18.383 -4.553 8.667 1.00 57.91 94 MET A N 1
ATOM 758 C CA . MET A 1 94 ? 19.669 -4.455 7.971 1.00 57.91 94 MET A CA 1
ATOM 759 C C . MET A 1 94 ? 20.305 -3.070 8.145 1.00 57.91 94 MET A C 1
ATOM 761 O O . MET A 1 94 ? 21.499 -2.978 8.433 1.00 57.91 94 MET A O 1
ATOM 765 N N . GLY A 1 95 ? 19.510 -1.996 8.081 1.00 56.00 95 GLY A N 1
ATOM 766 C CA . GLY A 1 95 ? 19.968 -0.634 8.370 1.00 56.00 95 GLY A CA 1
ATOM 767 C C . GLY A 1 95 ? 20.519 -0.484 9.792 1.00 56.00 95 GLY A C 1
ATOM 768 O O . GLY A 1 95 ? 21.603 0.064 9.976 1.00 56.00 95 GLY A O 1
ATOM 769 N N . MET A 1 96 ? 19.840 -1.047 10.797 1.00 55.66 96 MET A N 1
ATOM 770 C CA . MET A 1 96 ? 20.301 -1.039 12.195 1.00 55.66 96 MET A CA 1
ATOM 771 C C . MET A 1 96 ? 21.569 -1.876 12.424 1.00 55.66 96 MET A C 1
ATOM 773 O O . MET A 1 96 ? 22.427 -1.506 13.227 1.00 55.66 96 MET A O 1
ATOM 777 N N . ALA A 1 97 ? 21.712 -3.011 11.736 1.00 55.03 97 ALA A N 1
ATOM 778 C CA . ALA A 1 97 ? 22.935 -3.814 11.785 1.00 55.03 97 ALA A CA 1
ATOM 779 C C . ALA A 1 97 ? 24.126 -3.059 11.169 1.00 55.03 97 ALA A C 1
ATOM 781 O O . ALA A 1 97 ? 25.217 -3.054 11.739 1.00 55.03 97 ALA A O 1
ATOM 782 N N . LYS A 1 98 ? 23.897 -2.352 10.055 1.00 50.75 98 LYS A N 1
ATOM 783 C CA . LYS A 1 98 ? 24.905 -1.513 9.396 1.00 50.75 98 LYS A CA 1
ATOM 784 C C . LYS A 1 98 ? 25.280 -0.300 10.254 1.00 50.75 98 LYS A C 1
ATOM 786 O O . LYS A 1 98 ? 26.467 -0.066 10.439 1.00 50.75 98 LYS A O 1
ATOM 791 N N . LYS A 1 99 ? 24.311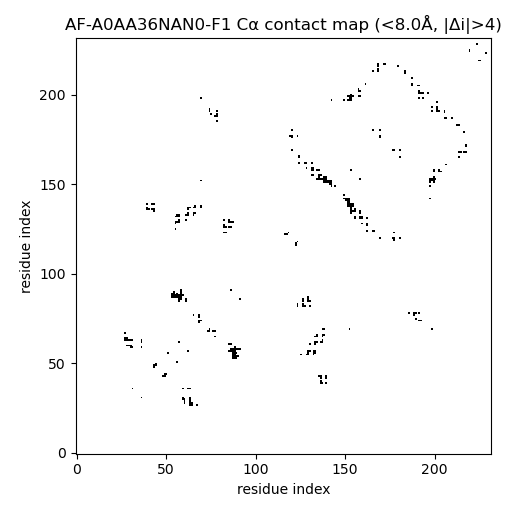 0.392 10.875 1.00 51.28 99 LYS A N 1
ATOM 792 C CA . LYS A 1 99 ? 24.558 1.503 11.823 1.00 51.28 99 LYS A CA 1
ATOM 793 C C . LYS A 1 99 ? 25.372 1.061 13.046 1.00 51.28 99 LYS A C 1
ATOM 795 O O . LYS A 1 99 ? 26.294 1.765 13.435 1.00 51.28 99 LYS A O 1
ATOM 800 N N . ARG A 1 100 ? 25.126 -0.138 13.594 1.00 52.12 100 ARG A N 1
ATOM 801 C CA . ARG A 1 100 ? 25.966 -0.712 14.669 1.00 52.12 100 ARG A CA 1
ATOM 802 C C . ARG A 1 100 ? 27.397 -1.021 14.224 1.00 52.12 100 ARG A C 1
ATOM 804 O O . ARG A 1 100 ? 28.315 -0.885 15.020 1.00 52.12 100 ARG A O 1
ATOM 811 N N . LYS A 1 101 ? 27.593 -1.409 12.961 1.00 45.00 101 LYS A N 1
ATOM 812 C CA . LYS A 1 101 ? 28.925 -1.656 12.391 1.00 45.00 101 LYS A CA 1
ATOM 813 C C . LYS A 1 101 ? 29.668 -0.351 12.061 1.00 45.00 101 LYS A C 1
ATOM 815 O O . LYS A 1 101 ? 30.878 -0.304 12.219 1.00 45.00 101 LYS A O 1
ATOM 820 N N . ILE A 1 102 ? 28.945 0.702 11.669 1.00 45.47 102 ILE A N 1
ATOM 821 C CA . ILE A 1 102 ? 29.483 2.056 11.430 1.00 45.47 102 ILE A CA 1
ATOM 822 C C . ILE A 1 102 ? 29.839 2.753 12.752 1.00 45.47 102 ILE A C 1
ATOM 824 O O . ILE A 1 102 ? 30.882 3.391 12.828 1.00 45.47 102 ILE A O 1
ATOM 828 N N . ALA A 1 103 ? 29.058 2.548 13.820 1.00 47.28 103 ALA A N 1
ATOM 829 C CA . ALA A 1 103 ? 29.376 3.053 15.161 1.00 47.28 103 ALA A CA 1
ATOM 830 C C . ALA A 1 103 ? 30.714 2.524 15.718 1.00 47.28 103 ALA A C 1
ATOM 832 O O . ALA A 1 103 ? 31.281 3.127 16.622 1.00 47.28 103 ALA A O 1
ATOM 833 N N . TRP A 1 104 ? 31.224 1.410 15.178 1.00 41.75 104 TRP A N 1
ATOM 834 C CA . TRP A 1 104 ? 32.551 0.881 15.499 1.00 41.75 104 TRP A CA 1
ATOM 835 C C . TRP A 1 104 ? 33.671 1.485 14.631 1.00 41.75 104 TRP A C 1
ATOM 837 O O . TRP A 1 104 ? 34.835 1.393 15.006 1.00 41.75 104 TRP A O 1
ATOM 847 N N . VAL A 1 105 ? 33.357 2.069 13.467 1.00 48.31 105 VAL A N 1
ATOM 848 C CA . VAL A 1 105 ? 34.361 2.386 12.437 1.00 48.31 105 VAL A CA 1
ATOM 849 C C . VAL A 1 105 ? 34.691 3.875 12.298 1.00 48.31 105 VAL A C 1
ATOM 851 O O . VAL A 1 105 ? 35.840 4.162 12.005 1.00 48.31 105 VAL A O 1
ATOM 854 N N . GLU A 1 106 ? 33.807 4.840 12.556 1.00 40.50 106 GLU A N 1
ATOM 855 C CA . GLU A 1 106 ? 34.098 6.258 12.242 1.00 40.50 106 GLU A CA 1
ATOM 856 C C . GLU A 1 106 ? 33.188 7.172 13.097 1.00 40.50 106 GLU A C 1
ATOM 858 O O . GLU A 1 106 ? 31.985 6.950 13.129 1.00 40.50 106 GLU A O 1
ATOM 863 N N . GLN A 1 107 ? 33.580 8.217 13.843 1.00 45.03 107 GLN A N 1
ATOM 864 C CA . GLN A 1 107 ? 34.730 9.145 13.864 1.00 45.03 107 GLN A CA 1
ATOM 865 C C . GLN A 1 107 ? 35.164 9.773 12.531 1.00 45.03 107 GLN A C 1
ATOM 867 O O . GLN A 1 107 ? 36.083 10.586 12.508 1.00 45.03 107 GLN A O 1
ATOM 872 N N . ALA A 1 108 ? 34.429 9.537 11.448 1.00 41.38 108 ALA A N 1
ATOM 873 C CA . ALA A 1 108 ? 34.522 10.335 10.237 1.00 41.38 108 ALA A CA 1
ATOM 874 C C . ALA A 1 108 ? 33.177 10.351 9.500 1.00 41.38 108 ALA A C 1
ATOM 876 O O . ALA A 1 108 ? 32.564 9.319 9.272 1.00 41.38 108 ALA A O 1
ATOM 877 N N . GLY A 1 109 ? 32.735 11.558 9.149 1.00 37.09 109 GLY A N 1
ATOM 878 C CA . GLY A 1 109 ? 31.831 11.834 8.034 1.00 37.09 109 GLY A CA 1
ATOM 879 C C . GLY A 1 109 ? 30.527 11.042 7.973 1.00 37.09 109 GLY A C 1
ATOM 880 O O . GLY A 1 109 ? 30.449 10.012 7.311 1.00 37.09 109 GLY A O 1
ATOM 881 N N . ASP A 1 110 ? 29.474 11.626 8.539 1.00 39.72 110 ASP A N 1
ATOM 882 C CA . ASP A 1 110 ? 28.083 11.277 8.268 1.00 39.72 110 ASP A CA 1
ATOM 883 C C . ASP A 1 110 ? 27.805 11.253 6.752 1.00 39.72 110 ASP A C 1
ATOM 885 O O . ASP A 1 110 ? 27.650 12.282 6.092 1.00 39.72 110 ASP A O 1
ATOM 889 N N . LYS A 1 111 ? 27.814 10.054 6.174 1.00 35.66 111 LYS A N 1
ATOM 890 C CA . LYS A 1 111 ? 27.245 9.766 4.863 1.00 35.66 111 LYS A CA 1
ATOM 891 C C . LYS A 1 111 ? 26.437 8.493 5.013 1.00 35.66 111 LYS A C 1
ATOM 893 O O . LYS A 1 111 ? 26.991 7.393 5.020 1.00 35.66 111 LYS A O 1
ATOM 898 N N . GLU A 1 112 ? 25.120 8.641 5.136 1.00 41.47 112 GLU A N 1
ATOM 899 C CA . GLU A 1 112 ? 24.191 7.534 4.940 1.00 41.47 112 GLU A CA 1
ATOM 900 C C . GLU A 1 112 ? 24.513 6.860 3.600 1.00 41.47 112 GLU A C 1
ATOM 902 O O . GLU A 1 112 ? 24.287 7.406 2.522 1.00 41.47 112 GLU A O 1
ATOM 907 N N . ILE A 1 113 ? 25.112 5.669 3.666 1.00 40.41 113 ILE A N 1
ATOM 908 C CA . ILE A 1 113 ? 25.389 4.858 2.484 1.00 40.41 113 ILE A CA 1
ATOM 909 C C . ILE A 1 113 ? 24.050 4.287 2.019 1.00 40.41 113 ILE A C 1
ATOM 911 O O . ILE A 1 113 ? 23.663 3.187 2.440 1.00 40.41 113 ILE A O 1
ATOM 915 N N . ASP A 1 114 ? 23.376 5.060 1.169 1.00 42.03 114 ASP A N 1
ATOM 916 C CA . ASP A 1 114 ? 22.244 4.667 0.340 1.00 42.03 114 ASP A CA 1
ATOM 917 C C . ASP A 1 114 ? 22.651 3.422 -0.456 1.00 42.03 114 ASP A C 1
ATOM 919 O O . ASP A 1 114 ? 23.445 3.477 -1.400 1.00 42.03 114 ASP A O 1
ATOM 923 N N . VAL A 1 115 ? 22.193 2.252 -0.007 1.00 48.09 115 VAL A N 1
ATOM 924 C CA . VAL A 1 115 ? 22.307 1.032 -0.8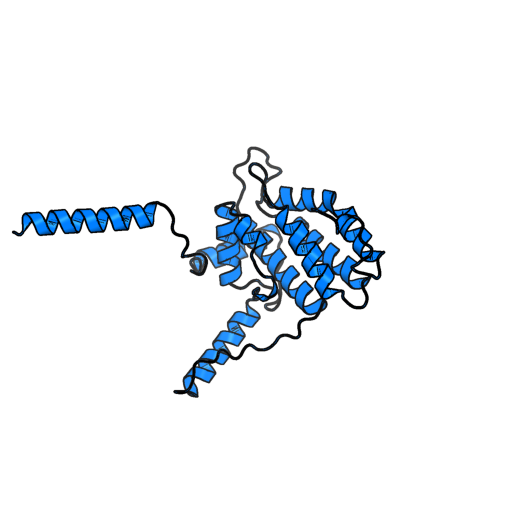04 1.00 48.09 115 VAL A CA 1
ATOM 925 C C . VAL A 1 115 ? 21.377 1.267 -1.979 1.00 48.09 115 VAL A C 1
ATOM 927 O O . VAL A 1 115 ? 20.170 1.099 -1.838 1.00 48.09 115 VAL A O 1
ATOM 930 N N . ARG A 1 116 ? 21.936 1.731 -3.102 1.00 47.97 116 ARG A N 1
ATOM 931 C CA . ARG A 1 116 ? 21.198 1.994 -4.336 1.00 47.97 116 ARG A CA 1
ATOM 932 C C . ARG A 1 116 ? 20.518 0.704 -4.779 1.00 47.97 116 ARG A C 1
ATOM 934 O O . ARG A 1 116 ? 21.124 -0.124 -5.452 1.00 47.97 116 ARG A O 1
ATOM 941 N N . VAL A 1 117 ? 19.270 0.526 -4.358 1.00 61.09 117 VAL A N 1
ATOM 942 C CA . VAL A 1 117 ? 18.375 -0.483 -4.911 1.00 61.09 117 VAL A CA 1
ATOM 943 C C . VAL A 1 117 ? 18.228 -0.131 -6.383 1.00 61.09 117 VAL A C 1
ATOM 945 O O . VAL A 1 117 ? 17.891 1.006 -6.721 1.00 61.09 117 VAL A O 1
ATOM 948 N N . GLU A 1 118 ? 18.545 -1.080 -7.257 1.00 74.62 118 GLU A N 1
ATOM 949 C CA . GLU A 1 118 ? 18.350 -0.902 -8.688 1.00 74.62 118 GLU A CA 1
ATOM 950 C C . GLU A 1 118 ? 16.875 -0.578 -8.947 1.00 74.62 118 GLU A C 1
ATOM 952 O O . GLU A 1 118 ? 15.989 -1.384 -8.655 1.00 74.62 118 GLU A O 1
ATOM 957 N N . ARG A 1 119 ? 16.611 0.633 -9.452 1.00 86.44 119 ARG A N 1
ATOM 958 C CA . ARG A 1 119 ? 15.256 1.121 -9.713 1.00 86.44 119 ARG A CA 1
ATOM 959 C C . ARG A 1 119 ? 14.704 0.438 -10.958 1.00 86.44 119 ARG A C 1
ATOM 961 O O . ARG A 1 119 ? 14.821 0.946 -12.069 1.00 86.44 119 ARG A O 1
ATOM 968 N N . SER A 1 120 ? 14.112 -0.728 -10.751 1.00 90.00 120 SER A N 1
ATOM 969 C CA . SER A 1 120 ? 13.491 -1.568 -11.776 1.00 90.00 120 SER A CA 1
ATOM 970 C C . SER A 1 120 ? 11.971 -1.627 -11.610 1.00 90.00 120 SER A C 1
ATOM 972 O O . SER A 1 120 ? 11.447 -1.372 -10.523 1.00 90.00 120 SER A O 1
ATOM 974 N N . CYS A 1 121 ? 11.258 -2.029 -12.669 1.00 91.62 121 CYS A N 1
ATOM 975 C CA . CYS A 1 121 ? 9.804 -2.231 -12.616 1.00 91.62 121 CYS A CA 1
ATOM 976 C C . CYS A 1 121 ? 9.412 -3.229 -11.506 1.00 91.62 121 CYS A C 1
ATOM 978 O O . CYS A 1 121 ? 8.487 -2.979 -10.738 1.00 91.62 121 CYS A O 1
ATOM 980 N N . GLN A 1 122 ? 10.178 -4.316 -11.357 1.00 91.62 122 GLN A N 1
ATOM 981 C CA . GLN A 1 122 ? 9.945 -5.325 -10.324 1.00 91.62 122 GLN A CA 1
ATOM 982 C C . GLN A 1 122 ? 10.199 -4.777 -8.910 1.00 91.62 122 GLN A C 1
ATOM 984 O O . GLN A 1 122 ? 9.333 -4.925 -8.054 1.00 91.62 122 GLN A O 1
ATOM 989 N N . SER A 1 123 ? 11.312 -4.064 -8.685 1.00 91.38 123 SER A N 1
ATOM 990 C CA . SER A 1 123 ? 11.592 -3.449 -7.375 1.00 91.38 123 SER A CA 1
ATOM 991 C C . SER A 1 123 ? 10.501 -2.466 -6.940 1.00 91.38 123 SER A C 1
ATOM 993 O O . SER A 1 123 ? 10.138 -2.413 -5.768 1.00 91.38 123 SER A O 1
ATOM 995 N N . TRP A 1 124 ? 9.930 -1.723 -7.890 1.00 93.56 124 TRP A N 1
ATOM 996 C CA . TRP A 1 124 ? 8.842 -0.794 -7.620 1.00 93.56 124 TRP A CA 1
ATOM 997 C C . TRP A 1 124 ? 7.537 -1.523 -7.276 1.00 93.56 124 TRP A C 1
ATOM 999 O O . TRP A 1 124 ? 6.852 -1.133 -6.335 1.00 93.56 124 TRP A O 1
ATOM 1009 N N . LEU A 1 125 ? 7.223 -2.624 -7.970 1.00 94.88 125 LEU A N 1
ATOM 1010 C CA . LEU A 1 125 ? 6.070 -3.470 -7.639 1.00 94.88 125 LEU A CA 1
ATOM 1011 C C . LEU A 1 125 ? 6.192 -4.097 -6.244 1.00 94.88 125 LEU A C 1
ATOM 1013 O O . LEU A 1 125 ? 5.199 -4.165 -5.525 1.00 94.88 125 LEU A O 1
ATOM 1017 N N . ASP A 1 126 ? 7.393 -4.502 -5.829 1.00 93.75 126 ASP A N 1
ATOM 1018 C CA . ASP A 1 126 ? 7.630 -5.045 -4.484 1.00 93.75 126 ASP A CA 1
ATOM 1019 C C . ASP A 1 126 ? 7.426 -3.976 -3.391 1.00 93.75 126 ASP A C 1
ATOM 1021 O O . ASP A 1 126 ? 6.846 -4.243 -2.328 1.00 93.75 126 ASP A O 1
ATOM 1025 N N . LEU A 1 127 ? 7.828 -2.730 -3.669 1.00 94.12 127 LEU A N 1
ATOM 1026 C CA . LEU A 1 127 ? 7.545 -1.579 -2.804 1.00 94.12 127 LEU A CA 1
ATOM 1027 C C . LEU A 1 127 ? 6.045 -1.269 -2.761 1.00 94.12 127 LEU A C 1
ATOM 1029 O O . LEU A 1 127 ? 5.498 -1.065 -1.675 1.00 94.12 127 LEU A O 1
ATOM 1033 N N . LEU A 1 128 ? 5.362 -1.309 -3.908 1.00 95.56 128 LEU A N 1
ATOM 1034 C CA . LEU A 1 128 ? 3.913 -1.138 -3.984 1.00 95.56 128 LEU A CA 1
ATOM 1035 C C . LEU A 1 128 ? 3.173 -2.227 -3.196 1.00 95.56 128 LEU A C 1
ATOM 1037 O O . LEU A 1 128 ? 2.221 -1.922 -2.479 1.00 95.56 128 LEU A O 1
ATOM 1041 N N . HIS A 1 129 ? 3.616 -3.484 -3.273 1.00 96.06 129 HIS A N 1
ATOM 1042 C CA . HIS A 1 129 ? 3.058 -4.578 -2.477 1.00 96.06 129 HIS A CA 1
ATOM 1043 C C . HIS A 1 129 ? 3.170 -4.292 -0.977 1.00 96.06 129 HIS A C 1
ATOM 1045 O O . HIS A 1 129 ? 2.183 -4.383 -0.245 1.00 96.06 129 HIS A O 1
ATOM 1051 N N . THR A 1 130 ? 4.363 -3.891 -0.532 1.00 95.69 130 THR A N 1
ATOM 1052 C CA . THR A 1 130 ? 4.640 -3.538 0.869 1.00 95.69 130 THR A CA 1
ATOM 1053 C C . THR A 1 130 ? 3.762 -2.374 1.332 1.00 95.69 130 THR A C 1
ATOM 1055 O O . THR A 1 130 ? 3.216 -2.402 2.435 1.00 95.69 130 THR A O 1
ATOM 1058 N N . TYR A 1 131 ? 3.582 -1.363 0.481 1.00 95.31 131 TYR A N 1
ATOM 1059 C CA . TYR A 1 131 ? 2.693 -0.231 0.734 1.00 95.31 131 TYR A CA 1
ATOM 1060 C C . TYR A 1 131 ? 1.222 -0.661 0.852 1.00 95.31 131 TYR A C 1
ATOM 1062 O O . TYR A 1 131 ? 0.566 -0.321 1.834 1.00 95.31 131 TYR A O 1
ATOM 1070 N N . CYS A 1 132 ? 0.722 -1.477 -0.082 1.00 95.94 132 CYS A N 1
ATOM 1071 C CA . CYS A 1 132 ? -0.645 -2.014 -0.064 1.00 95.94 132 CYS A CA 1
ATOM 1072 C C . CYS A 1 132 ? -0.923 -2.862 1.183 1.00 95.94 132 CYS A C 1
ATOM 1074 O O . CYS A 1 132 ? -2.013 -2.791 1.758 1.00 95.94 132 CYS A O 1
ATOM 1076 N N . LEU A 1 133 ? 0.069 -3.643 1.620 1.00 96.31 133 LEU A N 1
ATOM 1077 C CA . LEU A 1 133 ? -0.004 -4.418 2.854 1.00 96.31 133 LEU A CA 1
ATOM 1078 C C . LEU A 1 133 ? -0.013 -3.503 4.082 1.00 96.31 133 LEU A C 1
ATOM 1080 O O . LEU A 1 133 ? -0.805 -3.708 4.999 1.00 96.31 133 LEU A O 1
ATOM 1084 N N . GLY A 1 134 ? 0.825 -2.464 4.080 1.00 95.06 134 GLY A N 1
ATOM 1085 C CA . GLY A 1 134 ? 0.835 -1.428 5.110 1.00 95.06 134 GLY A CA 1
ATOM 1086 C C . GLY A 1 134 ? -0.507 -0.719 5.249 1.00 95.06 134 GLY A C 1
ATOM 1087 O O . GLY A 1 134 ? -0.980 -0.547 6.371 1.00 95.06 134 GLY A O 1
ATOM 1088 N N . LEU A 1 135 ? -1.145 -0.369 4.129 1.00 94.19 135 LEU A N 1
ATOM 1089 C CA . LEU A 1 135 ? -2.471 0.247 4.105 1.00 94.19 135 LEU A CA 1
ATOM 1090 C C . LEU A 1 135 ? -3.521 -0.664 4.738 1.00 94.19 135 LEU A C 1
ATOM 1092 O O . LEU A 1 135 ? -4.259 -0.223 5.616 1.00 94.19 135 LEU A O 1
ATOM 1096 N N . ALA A 1 136 ? -3.548 -1.938 4.342 1.00 94.69 136 ALA A N 1
ATOM 1097 C CA . ALA A 1 136 ? -4.493 -2.906 4.887 1.00 94.69 136 ALA A CA 1
ATOM 1098 C C . ALA A 1 136 ? -4.279 -3.134 6.390 1.00 94.69 136 ALA A C 1
ATOM 1100 O O . ALA A 1 136 ? -5.231 -3.089 7.160 1.00 94.69 136 ALA A O 1
ATOM 1101 N N . MET A 1 137 ? -3.027 -3.304 6.834 1.00 95.12 137 MET A N 1
ATOM 1102 C CA . MET A 1 137 ? -2.703 -3.443 8.259 1.00 95.12 137 MET A CA 1
ATOM 1103 C C . MET A 1 137 ? -3.122 -2.206 9.060 1.00 95.12 137 MET A C 1
ATOM 1105 O O . MET A 1 137 ? -3.791 -2.321 10.086 1.00 95.12 137 MET A O 1
ATOM 1109 N N . ALA A 1 138 ? -2.749 -1.012 8.602 1.00 93.06 138 ALA A N 1
ATOM 1110 C CA . ALA A 1 138 ? -3.081 0.236 9.281 1.00 93.06 138 ALA A CA 1
ATOM 1111 C C . ALA A 1 138 ? -4.598 0.502 9.309 1.00 93.06 138 ALA A C 1
ATOM 1113 O O . ALA A 1 138 ? -5.107 1.029 10.304 1.00 93.06 138 ALA A O 1
ATOM 1114 N N . GLY A 1 139 ? -5.299 0.090 8.249 1.00 90.69 139 GLY A N 1
ATOM 1115 C CA . GLY A 1 139 ? -6.737 0.232 8.040 1.00 90.69 139 GLY A CA 1
ATOM 1116 C C . GLY A 1 139 ? -7.615 -0.791 8.760 1.00 90.69 139 GLY A C 1
ATOM 1117 O O . GLY A 1 139 ? -8.830 -0.723 8.613 1.00 90.69 139 GLY A O 1
ATOM 1118 N N . GLU A 1 140 ? -7.056 -1.681 9.584 1.00 88.12 140 GLU A N 1
ATOM 1119 C CA . GLU A 1 140 ? -7.813 -2.662 10.385 1.00 88.12 140 GLU A CA 1
ATOM 1120 C C . GLU A 1 140 ? -8.734 -2.056 11.460 1.00 88.12 140 GLU A C 1
ATOM 1122 O O . GLU A 1 140 ? -9.403 -2.784 12.193 1.00 88.12 140 GLU A O 1
ATOM 1127 N N . GLN A 1 141 ? -8.789 -0.728 11.577 1.00 80.31 141 GLN A N 1
ATOM 1128 C CA . GLN A 1 141 ? -9.730 -0.072 12.475 1.00 80.31 141 GLN A CA 1
ATOM 1129 C C . GLN A 1 141 ? -11.173 -0.280 12.011 1.00 80.31 141 GLN A C 1
ATOM 1131 O O . GLN A 1 141 ? -11.500 -0.108 10.835 1.00 80.31 141 GLN A O 1
ATOM 1136 N N . GLU A 1 142 ? -12.036 -0.600 12.971 1.00 69.44 142 GLU A N 1
ATOM 1137 C CA . GLU A 1 142 ? -13.468 -0.716 12.739 1.00 69.44 142 GLU A CA 1
ATOM 1138 C C . GLU A 1 142 ? -14.041 0.647 12.354 1.00 69.44 142 GLU A C 1
ATOM 1140 O O . GLU A 1 142 ? -13.776 1.659 13.010 1.00 69.44 142 GLU A O 1
ATOM 1145 N N . THR A 1 143 ? -14.808 0.698 11.263 1.00 64.94 143 THR A N 1
ATOM 1146 C CA . THR A 1 143 ? -15.512 1.931 10.909 1.00 64.94 143 THR A CA 1
ATOM 1147 C C . THR A 1 143 ? -16.785 2.012 11.746 1.00 64.94 143 THR A C 1
ATOM 1149 O O . THR A 1 143 ? -17.570 1.069 11.784 1.00 64.94 143 THR A O 1
ATOM 1152 N N . SER A 1 144 ? -17.022 3.140 12.420 1.00 56.34 144 SER A N 1
ATOM 1153 C CA . SER A 1 144 ? -18.241 3.369 13.219 1.00 56.34 144 SER A CA 1
ATOM 1154 C C . SER A 1 144 ? -19.496 3.587 12.360 1.00 56.34 144 SER A C 1
ATOM 1156 O O . SER A 1 144 ? -20.468 4.185 12.818 1.00 56.34 144 SER A O 1
ATOM 1158 N N . THR A 1 145 ? -19.473 3.182 11.089 1.00 54.59 145 THR A N 1
ATOM 1159 C CA . THR A 1 145 ? -20.596 3.410 10.184 1.00 54.59 145 THR A CA 1
ATOM 1160 C C . THR A 1 145 ? -21.705 2.393 10.447 1.00 54.59 145 THR A C 1
ATOM 1162 O O . THR A 1 145 ? -21.455 1.230 10.744 1.00 54.59 145 THR A O 1
ATOM 1165 N N . SER A 1 146 ? -22.959 2.836 10.317 1.00 48.44 146 SER A N 1
ATOM 1166 C CA . SER A 1 146 ? -24.178 2.040 10.553 1.00 48.44 146 SER A CA 1
ATOM 1167 C C . SER A 1 146 ? -24.319 0.796 9.655 1.00 48.44 146 SER A C 1
ATOM 1169 O O . SER A 1 146 ? -25.288 0.049 9.789 1.00 48.44 146 SER A O 1
ATOM 1171 N N . SER A 1 147 ? -23.401 0.583 8.712 1.00 50.31 147 SER A N 1
ATOM 1172 C CA . SER A 1 147 ? -23.421 -0.541 7.785 1.00 50.31 147 SER A CA 1
ATOM 1173 C C . SER A 1 147 ? -22.479 -1.634 8.284 1.00 50.31 147 SER A C 1
ATOM 1175 O O . SER A 1 147 ? -21.261 -1.479 8.248 1.00 50.31 147 SER A O 1
ATOM 1177 N N . SER A 1 148 ? -23.040 -2.773 8.696 1.00 50.69 148 SER A N 1
ATOM 1178 C CA . SER A 1 148 ? -22.293 -3.979 9.093 1.00 50.69 148 SER A CA 1
ATOM 1179 C C . SER A 1 148 ? -21.360 -4.517 7.999 1.00 50.69 148 SER A C 1
ATOM 1181 O O . SER A 1 148 ? -20.436 -5.274 8.293 1.00 50.69 148 SER A O 1
ATOM 1183 N N . LEU A 1 149 ? -21.574 -4.107 6.743 1.00 47.09 149 LEU A N 1
ATOM 1184 C CA . LEU A 1 149 ? -20.740 -4.458 5.593 1.00 47.09 149 LEU A CA 1
ATOM 1185 C C . LEU A 1 149 ? -19.418 -3.665 5.553 1.00 47.09 149 LEU A C 1
ATOM 1187 O O . LEU A 1 149 ? -18.479 -4.079 4.880 1.00 47.09 149 LEU A O 1
ATOM 1191 N N . ARG A 1 150 ? -19.316 -2.549 6.290 1.00 61.94 150 ARG A N 1
ATOM 1192 C CA . ARG A 1 150 ? -18.166 -1.626 6.301 1.00 61.94 150 ARG A CA 1
ATOM 1193 C C . ARG A 1 150 ? -17.297 -1.819 7.543 1.00 61.94 150 ARG A C 1
ATOM 1195 O O . ARG A 1 150 ? -17.009 -0.883 8.281 1.00 61.94 150 ARG A O 1
ATOM 1202 N N . TYR A 1 151 ? -16.884 -3.053 7.809 1.00 70.38 151 TYR A N 1
ATOM 1203 C CA . TYR A 1 151 ? -16.202 -3.376 9.067 1.00 70.38 151 TYR A CA 1
ATOM 1204 C C . TYR A 1 151 ? -14.741 -2.881 9.129 1.00 70.38 151 TYR A C 1
ATOM 1206 O O . TYR A 1 151 ? -14.180 -2.800 10.213 1.00 70.38 151 TYR A O 1
ATOM 1214 N N . VAL A 1 152 ? -14.100 -2.548 8.002 1.00 86.50 152 VAL A N 1
ATOM 1215 C CA . VAL A 1 152 ? -12.663 -2.203 7.939 1.00 86.50 152 VAL A CA 1
ATOM 1216 C C . VAL A 1 152 ? -12.455 -0.927 7.130 1.00 86.50 152 VAL A C 1
ATOM 1218 O O . VAL A 1 152 ? -13.102 -0.753 6.097 1.00 86.50 152 VAL A O 1
ATOM 1221 N N . GLN A 1 153 ? -11.546 -0.048 7.569 1.00 88.62 153 GLN A N 1
ATOM 1222 C CA . GLN A 1 153 ? -11.211 1.167 6.815 1.00 88.62 153 GLN A CA 1
ATOM 1223 C C . GLN A 1 153 ? -10.557 0.842 5.472 1.00 88.62 153 GLN A C 1
ATOM 1225 O O . GLN A 1 153 ? -10.906 1.463 4.475 1.00 88.62 153 GLN A O 1
ATOM 1230 N N . VAL A 1 154 ? -9.632 -0.125 5.437 1.00 91.62 154 VAL A N 1
ATOM 1231 C CA . VAL A 1 154 ? -8.950 -0.571 4.210 1.00 91.62 154 VAL A CA 1
ATOM 1232 C C . VAL A 1 154 ? -8.851 -2.103 4.159 1.00 91.62 154 VAL A C 1
ATOM 1234 O O . VAL A 1 154 ? -7.985 -2.681 4.815 1.00 91.62 154 VAL A O 1
ATOM 1237 N N . PRO A 1 155 ? -9.718 -2.787 3.396 1.00 92.75 155 PRO A N 1
ATOM 1238 C CA . PRO A 1 155 ? -9.641 -4.235 3.219 1.00 92.75 155 PRO A CA 1
ATOM 1239 C C . PRO A 1 155 ? -8.403 -4.677 2.424 1.00 92.75 155 PRO A C 1
ATOM 1241 O O . PRO A 1 155 ? -8.020 -4.040 1.440 1.00 92.75 155 PRO A O 1
ATOM 1244 N N . TRP A 1 156 ? -7.804 -5.807 2.812 1.00 94.12 156 TRP A N 1
ATOM 1245 C CA . TRP A 1 156 ? -6.631 -6.368 2.129 1.00 94.12 156 TRP A CA 1
ATOM 1246 C C . TRP A 1 156 ? -6.915 -6.763 0.682 1.00 94.12 156 TRP A C 1
ATOM 1248 O O . TRP A 1 156 ? -6.081 -6.544 -0.190 1.00 94.12 156 TRP A O 1
ATOM 1258 N N . ASP A 1 157 ? -8.083 -7.336 0.396 1.00 94.12 157 ASP A N 1
ATOM 1259 C CA . ASP A 1 157 ? -8.409 -7.793 -0.954 1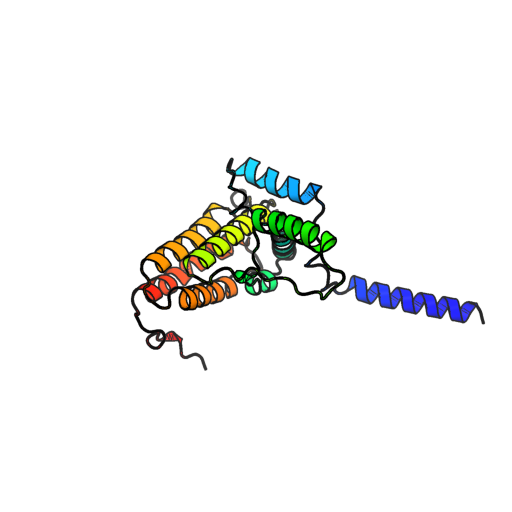.00 94.12 157 ASP A CA 1
ATOM 1260 C C . ASP A 1 157 ? -8.482 -6.627 -1.952 1.00 94.12 157 ASP A C 1
ATOM 1262 O O . ASP A 1 157 ? -8.084 -6.787 -3.105 1.00 94.12 157 ASP A O 1
ATOM 1266 N N . VAL A 1 158 ? -8.925 -5.448 -1.504 1.00 93.50 158 VAL A N 1
ATOM 1267 C CA . VAL A 1 158 ? -8.973 -4.222 -2.311 1.00 93.50 158 VAL A CA 1
ATOM 1268 C C . VAL A 1 158 ? -7.563 -3.751 -2.671 1.00 93.50 158 VAL A C 1
ATOM 1270 O O . VAL A 1 158 ? -7.246 -3.607 -3.854 1.00 93.50 158 VAL A O 1
ATOM 1273 N N . THR A 1 159 ? -6.682 -3.565 -1.684 1.00 94.75 159 THR A N 1
ATOM 1274 C CA . THR A 1 159 ? -5.309 -3.098 -1.953 1.00 94.75 159 THR A CA 1
ATOM 1275 C C . THR A 1 159 ? -4.477 -4.157 -2.676 1.00 94.75 159 THR A C 1
ATOM 1277 O O . THR A 1 159 ? -3.638 -3.835 -3.519 1.00 94.75 159 THR A O 1
ATOM 1280 N N . PHE A 1 160 ? -4.748 -5.439 -2.434 1.00 95.62 160 PHE A N 1
ATOM 1281 C CA . PHE A 1 160 ? -4.110 -6.530 -3.158 1.00 95.62 160 PHE A CA 1
ATOM 1282 C C . PHE A 1 160 ? -4.530 -6.579 -4.633 1.00 95.62 160 PHE A C 1
ATOM 1284 O O . PHE A 1 160 ? -3.667 -6.742 -5.497 1.00 95.62 160 PHE A O 1
ATOM 1291 N N . LYS A 1 161 ? -5.821 -6.386 -4.949 1.00 96.19 161 LYS A N 1
ATOM 1292 C CA . LYS A 1 161 ? -6.307 -6.258 -6.339 1.00 96.19 161 LYS A CA 1
ATOM 1293 C C . LYS A 1 161 ? -5.648 -5.084 -7.059 1.00 96.19 161 LYS A C 1
ATOM 1295 O O . LYS A 1 161 ? -5.265 -5.235 -8.221 1.00 96.19 161 LYS A O 1
ATOM 1300 N N . TYR A 1 162 ? -5.472 -3.955 -6.371 1.00 95.88 162 TYR A N 1
ATOM 1301 C CA . TYR A 1 162 ? -4.757 -2.793 -6.899 1.00 95.88 162 TYR A CA 1
ATOM 1302 C C . TYR A 1 162 ? -3.314 -3.144 -7.296 1.00 95.88 162 TYR A C 1
ATOM 1304 O O . TYR A 1 162 ? -2.943 -3.014 -8.467 1.00 95.88 162 TYR A O 1
ATOM 1312 N N . HIS A 1 163 ? -2.533 -3.703 -6.365 1.00 96.50 163 HIS A N 1
ATOM 1313 C CA . HIS A 1 163 ? -1.173 -4.180 -6.642 1.00 96.50 163 HIS A CA 1
ATOM 1314 C C . HIS A 1 163 ? -1.141 -5.217 -7.779 1.00 96.50 163 HIS A C 1
ATOM 1316 O O . HIS A 1 163 ? -0.284 -5.161 -8.664 1.00 96.50 163 HIS A O 1
ATOM 1322 N N . TRP A 1 164 ? -2.086 -6.161 -7.789 1.00 96.31 164 TRP A N 1
ATOM 1323 C CA . TRP A 1 164 ? -2.147 -7.193 -8.820 1.00 96.31 164 TRP A CA 1
ATOM 1324 C C . TRP A 1 164 ? -2.408 -6.613 -10.212 1.00 96.31 164 TRP A C 1
ATOM 1326 O O . TRP A 1 164 ? -1.779 -7.050 -11.175 1.00 96.31 164 TRP A O 1
ATOM 1336 N N . ARG A 1 165 ? -3.274 -5.597 -10.333 1.00 95.19 165 ARG A N 1
ATOM 1337 C CA . ARG A 1 165 ? -3.494 -4.895 -11.606 1.00 95.19 165 ARG A CA 1
ATOM 1338 C C . ARG A 1 165 ? -2.217 -4.217 -12.088 1.00 95.19 165 ARG A C 1
ATOM 1340 O O . ARG A 1 165 ? -1.859 -4.395 -13.250 1.00 95.19 165 ARG A O 1
ATOM 1347 N N . ALA A 1 166 ? -1.502 -3.517 -11.207 1.00 95.00 166 ALA A N 1
ATOM 1348 C CA . ALA A 1 166 ? -0.224 -2.903 -11.561 1.00 95.00 166 ALA A CA 1
ATOM 1349 C C . ALA A 1 166 ? 0.779 -3.951 -12.067 1.00 95.00 166 ALA A C 1
ATOM 1351 O O . ALA A 1 166 ? 1.389 -3.768 -13.118 1.00 95.00 166 ALA A O 1
ATOM 1352 N N . ARG A 1 167 ? 0.879 -5.102 -11.388 1.00 94.94 167 ARG A N 1
ATOM 1353 C CA . ARG A 1 167 ? 1.732 -6.226 -11.807 1.00 94.94 167 ARG A CA 1
ATOM 1354 C C . ARG A 1 167 ? 1.310 -6.822 -13.153 1.00 94.94 167 ARG A C 1
ATOM 1356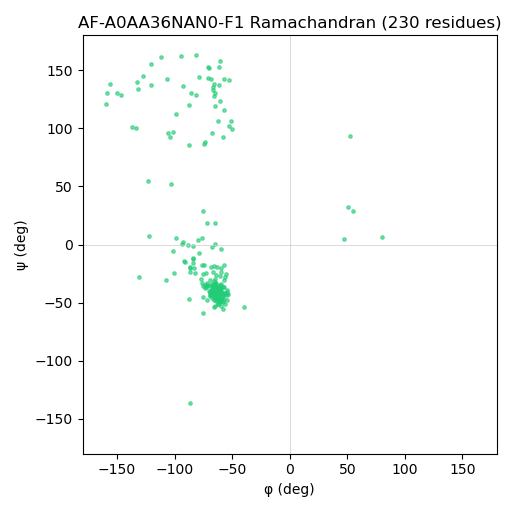 O O . ARG A 1 167 ? 2.163 -7.105 -13.992 1.00 94.94 167 ARG A O 1
ATOM 1363 N N . ALA A 1 168 ? 0.011 -7.006 -13.376 1.00 92.75 168 ALA A N 1
ATOM 1364 C CA . ALA A 1 168 ? -0.520 -7.539 -14.627 1.00 92.75 168 ALA A CA 1
ATOM 1365 C C . ALA A 1 168 ? -0.239 -6.598 -15.808 1.00 92.75 168 ALA A C 1
ATOM 1367 O O . ALA A 1 168 ? 0.160 -7.056 -16.878 1.00 92.75 168 ALA A O 1
ATOM 1368 N N . VAL A 1 169 ? -0.393 -5.289 -15.604 1.00 92.06 169 VAL A N 1
ATOM 1369 C CA . VAL A 1 169 ? -0.068 -4.268 -16.606 1.00 92.06 169 VAL A CA 1
ATOM 1370 C C . VAL A 1 169 ? 1.436 -4.244 -16.870 1.00 92.06 169 VAL A C 1
ATOM 1372 O O . VAL A 1 169 ? 1.838 -4.379 -18.021 1.00 92.06 169 VAL A O 1
ATOM 1375 N N . ALA A 1 170 ? 2.264 -4.223 -15.824 1.00 92.06 170 ALA A N 1
ATOM 1376 C CA . ALA A 1 170 ? 3.722 -4.274 -15.932 1.00 92.06 170 ALA A CA 1
ATOM 1377 C C . ALA A 1 170 ? 4.224 -5.461 -16.765 1.00 92.06 170 ALA A C 1
ATOM 1379 O O . ALA A 1 170 ? 5.104 -5.299 -17.602 1.00 92.06 170 ALA A O 1
ATOM 1380 N N . SER A 1 171 ? 3.632 -6.648 -16.578 1.00 90.50 171 SER A N 1
ATOM 1381 C CA . SER A 1 171 ? 4.028 -7.867 -17.301 1.00 90.50 171 SER A CA 1
ATOM 1382 C C . SER A 1 171 ? 3.817 -7.796 -18.817 1.00 90.50 171 SER A C 1
ATOM 1384 O O . SER A 1 171 ? 4.412 -8.571 -19.561 1.00 90.50 171 SER A O 1
ATOM 1386 N N . LYS A 1 172 ? 2.964 -6.874 -19.271 1.00 88.69 172 LYS A N 1
ATOM 1387 C CA . LYS A 1 172 ? 2.642 -6.645 -20.684 1.00 88.69 172 LYS A CA 1
ATOM 1388 C C . LYS A 1 172 ? 3.368 -5.430 -21.257 1.00 88.69 172 LYS A C 1
ATOM 1390 O O . LYS A 1 172 ? 3.251 -5.157 -22.448 1.00 88.69 172 LYS A O 1
ATOM 1395 N N . MET A 1 173 ? 4.082 -4.684 -20.420 1.00 85.19 173 MET A N 1
ATOM 1396 C CA . MET A 1 173 ? 4.837 -3.507 -20.825 1.00 85.19 173 MET A CA 1
ATOM 1397 C C . MET A 1 173 ? 6.271 -3.909 -21.154 1.00 85.19 173 MET A C 1
ATOM 1399 O O . MET A 1 173 ? 6.891 -4.684 -20.431 1.00 85.19 173 MET A O 1
ATOM 1403 N N . GLY A 1 174 ? 6.794 -3.369 -22.251 1.00 79.62 174 GLY A N 1
ATOM 1404 C CA . GLY A 1 174 ? 8.209 -3.473 -22.590 1.00 79.62 174 GLY A CA 1
ATOM 1405 C C . GLY A 1 174 ? 9.018 -2.354 -21.935 1.00 79.62 174 GLY A C 1
ATOM 1406 O O . GLY A 1 174 ? 8.815 -1.992 -20.771 1.00 79.62 174 GLY A O 1
ATOM 1407 N N . ASP A 1 175 ? 9.915 -1.764 -22.716 1.00 77.12 175 ASP A N 1
ATOM 1408 C CA . ASP A 1 175 ? 10.760 -0.663 -22.266 1.00 77.12 175 ASP A CA 1
ATOM 1409 C C . ASP A 1 175 ? 9.932 0.531 -21.759 1.00 77.12 175 ASP A C 1
ATOM 1411 O O . ASP A 1 175 ? 8.864 0.861 -22.278 1.00 77.12 175 ASP A O 1
ATOM 1415 N N . GLY A 1 176 ? 10.412 1.181 -20.697 1.00 78.75 176 GLY A N 1
ATOM 1416 C CA . GLY A 1 176 ? 9.699 2.290 -20.054 1.00 78.75 176 GLY A CA 1
ATOM 1417 C C . GLY A 1 176 ? 8.572 1.876 -19.096 1.00 78.75 176 GLY A C 1
ATOM 1418 O O . GLY A 1 176 ? 7.889 2.758 -18.571 1.00 78.75 176 GLY A O 1
ATOM 1419 N N . CYS A 1 177 ? 8.416 0.571 -18.812 1.00 88.56 177 CYS A N 1
ATOM 1420 C CA . CYS A 1 177 ? 7.492 0.005 -17.813 1.00 88.56 177 CYS A CA 1
ATOM 1421 C C . CYS A 1 177 ? 7.428 0.843 -16.528 1.00 88.56 177 CYS A C 1
ATOM 1423 O O . CYS A 1 177 ? 6.363 1.302 -16.120 1.00 88.56 177 CYS A O 1
ATOM 1425 N N . LEU A 1 178 ? 8.596 1.108 -15.937 1.00 90.50 178 LEU A N 1
ATOM 1426 C CA . LEU A 1 178 ? 8.702 1.758 -14.636 1.00 90.50 178 LEU A CA 1
ATOM 1427 C C . LEU A 1 178 ? 8.120 3.178 -14.621 1.00 90.50 178 LEU A C 1
ATOM 1429 O O . LEU A 1 178 ? 7.297 3.493 -13.767 1.00 90.50 178 LEU A O 1
ATOM 1433 N N . ALA A 1 179 ? 8.531 4.030 -15.563 1.00 89.88 179 ALA A N 1
ATOM 1434 C CA . ALA A 1 179 ? 8.093 5.425 -15.599 1.00 89.88 179 ALA A CA 1
ATOM 1435 C C . ALA A 1 179 ? 6.575 5.532 -15.788 1.00 89.88 179 ALA A C 1
ATOM 1437 O O . ALA A 1 179 ? 5.918 6.361 -15.162 1.00 89.88 179 ALA A O 1
ATOM 1438 N N . ARG A 1 180 ? 6.004 4.659 -16.624 1.00 89.81 180 ARG A N 1
ATOM 1439 C CA . ARG A 1 180 ? 4.565 4.661 -16.867 1.00 89.81 180 ARG A CA 1
ATOM 1440 C C . ARG A 1 180 ? 3.772 4.056 -15.707 1.00 89.81 180 ARG A C 1
ATOM 1442 O O . ARG A 1 180 ? 2.705 4.582 -15.414 1.00 89.81 180 ARG A O 1
ATOM 1449 N N . LEU A 1 181 ? 4.274 3.021 -15.028 1.00 92.62 181 LEU A N 1
ATOM 1450 C CA . LEU A 1 181 ? 3.642 2.526 -13.798 1.00 92.62 181 LEU A CA 1
ATOM 1451 C C . LEU A 1 181 ? 3.571 3.609 -12.723 1.00 92.62 181 LEU A C 1
ATOM 1453 O O . LEU A 1 181 ? 2.507 3.804 -12.149 1.00 92.62 181 LEU A O 1
ATOM 1457 N N . ILE A 1 182 ? 4.677 4.326 -12.494 1.00 92.19 182 ILE A N 1
ATOM 1458 C CA . ILE A 1 182 ? 4.729 5.424 -11.519 1.00 92.19 182 ILE A CA 1
ATOM 1459 C C . ILE A 1 182 ? 3.668 6.475 -11.849 1.00 92.19 182 ILE A C 1
ATOM 1461 O O . ILE A 1 182 ? 2.920 6.881 -10.968 1.00 92.19 182 ILE A O 1
ATOM 1465 N N . LEU A 1 183 ? 3.572 6.880 -13.119 1.00 91.38 183 LEU A N 1
ATOM 1466 C CA . LEU A 1 183 ? 2.588 7.872 -13.546 1.00 91.38 183 LEU A CA 1
ATOM 1467 C C . LEU A 1 183 ? 1.145 7.395 -13.314 1.00 91.38 183 LEU A C 1
ATOM 1469 O O . LEU A 1 183 ? 0.330 8.154 -12.800 1.00 91.38 183 LEU A O 1
ATOM 1473 N N . LEU A 1 184 ? 0.823 6.153 -13.691 1.00 92.81 184 LEU A N 1
ATOM 1474 C CA . LEU A 1 184 ? -0.522 5.595 -13.507 1.00 92.81 184 LEU A CA 1
ATOM 1475 C C . LEU A 1 184 ? -0.902 5.498 -12.028 1.00 92.81 184 LEU A C 1
ATOM 1477 O O . LEU A 1 184 ? -2.029 5.832 -11.671 1.00 92.81 184 LEU A O 1
ATOM 1481 N N . ASP A 1 185 ? 0.038 5.063 -11.190 1.00 93.50 185 ASP A N 1
ATOM 1482 C CA . ASP A 1 185 ? -0.143 4.948 -9.745 1.00 93.50 185 ASP A CA 1
ATOM 1483 C C . ASP A 1 185 ? -0.354 6.307 -9.084 1.00 93.50 185 ASP A C 1
ATOM 1485 O O . ASP A 1 185 ? -1.311 6.471 -8.334 1.00 93.50 185 ASP A O 1
ATOM 1489 N N . GLN A 1 186 ? 0.471 7.301 -9.417 1.00 91.31 186 GLN A N 1
ATOM 1490 C CA . GLN A 1 186 ? 0.322 8.663 -8.900 1.00 91.31 186 GLN A CA 1
ATOM 1491 C C . GLN A 1 186 ? -1.034 9.263 -9.272 1.00 91.31 186 GLN A C 1
ATOM 1493 O O . GLN A 1 186 ? -1.724 9.784 -8.403 1.00 91.31 186 GLN A O 1
ATOM 1498 N N . GLN A 1 187 ? -1.445 9.131 -10.537 1.00 90.69 187 GLN A N 1
ATOM 1499 C CA . GLN A 1 187 ? -2.742 9.633 -10.997 1.00 90.69 187 GLN A CA 1
ATOM 1500 C C . GLN A 1 187 ? -3.933 8.916 -10.357 1.00 90.69 187 GLN A C 1
ATOM 1502 O O . GLN A 1 187 ? -5.006 9.492 -10.232 1.00 90.69 187 GLN A O 1
ATOM 1507 N N . GLU A 1 188 ? -3.793 7.635 -10.024 1.00 91.69 188 GLU A N 1
ATOM 1508 C CA . GLU A 1 188 ? -4.852 6.921 -9.323 1.00 91.69 188 GLU A CA 1
ATOM 1509 C C . GLU A 1 188 ? -4.915 7.316 -7.850 1.00 91.69 188 GLU A C 1
ATOM 1511 O O . GLU A 1 188 ? -5.992 7.599 -7.332 1.00 91.69 188 GLU A O 1
ATOM 1516 N N . ARG A 1 189 ? -3.764 7.386 -7.185 1.00 90.00 189 ARG A N 1
ATOM 1517 C CA . ARG A 1 189 ? -3.687 7.771 -5.777 1.00 90.00 189 ARG A CA 1
ATOM 1518 C C . ARG A 1 189 ? -4.114 9.211 -5.525 1.00 90.00 189 ARG A C 1
ATOM 1520 O O . ARG A 1 189 ? -4.661 9.472 -4.460 1.00 90.00 189 ARG A O 1
ATOM 1527 N N . SER A 1 190 ? -3.929 10.113 -6.489 1.00 88.19 190 SER A N 1
ATOM 1528 C CA . SER A 1 190 ? -4.458 11.482 -6.410 1.00 88.19 190 SER A CA 1
ATOM 1529 C C . SER A 1 190 ? -5.989 11.535 -6.425 1.00 88.19 190 SER A C 1
ATOM 1531 O O . SER A 1 190 ? -6.572 12.539 -6.044 1.00 88.19 190 SER A O 1
ATOM 1533 N N . GLU A 1 191 ? -6.663 10.466 -6.865 1.00 89.00 191 GLU A N 1
ATOM 1534 C CA . GLU A 1 191 ? -8.128 10.363 -6.829 1.00 89.00 191 GLU A CA 1
ATOM 1535 C C . GLU A 1 191 ? -8.647 9.673 -5.560 1.00 89.00 191 GLU A C 1
ATOM 1537 O O . GLU A 1 191 ? -9.856 9.535 -5.392 1.00 89.00 191 GLU A O 1
ATOM 1542 N N . TRP A 1 192 ? -7.777 9.251 -4.633 1.00 88.06 192 TRP A N 1
ATOM 1543 C CA . TRP A 1 192 ? -8.193 8.581 -3.393 1.00 88.06 192 TRP A CA 1
ATOM 1544 C C . TRP A 1 192 ? -8.792 9.530 -2.344 1.00 88.06 192 TRP A C 1
ATOM 1546 O O . TRP A 1 192 ? -8.710 9.255 -1.149 1.00 88.06 192 TRP A O 1
ATOM 1556 N N . GLU A 1 193 ? -9.410 10.631 -2.768 1.00 78.62 193 GLU A N 1
ATOM 1557 C CA . GLU A 1 193 ? -10.049 11.620 -1.907 1.00 78.62 193 GLU A CA 1
ATOM 1558 C C . GLU A 1 193 ? -11.496 11.218 -1.572 1.00 78.62 193 GLU A C 1
ATOM 1560 O O . GLU A 1 193 ? -12.297 10.907 -2.452 1.00 78.62 193 GLU A O 1
ATOM 1565 N N . SER A 1 194 ? -11.878 11.246 -0.290 1.00 67.38 194 SER A N 1
ATOM 1566 C CA . SER A 1 194 ? -13.292 11.171 0.090 1.00 67.38 194 SER A CA 1
ATOM 1567 C C . SER A 1 194 ? -13.577 11.782 1.450 1.00 67.38 194 SER A C 1
ATOM 1569 O O . SER A 1 194 ? -12.876 11.551 2.436 1.00 67.38 194 SER A O 1
ATOM 1571 N N . SER A 1 195 ? -14.687 12.510 1.515 1.00 62.72 195 SER A N 1
ATOM 1572 C CA . SER A 1 195 ? -15.220 13.098 2.740 1.00 62.72 195 SER A CA 1
ATOM 1573 C C . SER A 1 195 ? -16.135 12.145 3.524 1.00 62.72 195 SER A C 1
ATOM 1575 O O . SER A 1 195 ? -16.343 12.347 4.724 1.00 62.72 195 SER A O 1
ATOM 1577 N N . THR A 1 196 ? -16.673 11.091 2.894 1.00 72.19 196 THR A N 1
ATOM 1578 C CA . THR A 1 196 ? -17.801 10.313 3.454 1.00 72.19 196 THR A CA 1
ATOM 1579 C C . THR A 1 196 ? -17.623 8.792 3.458 1.00 72.19 196 THR A C 1
ATOM 1581 O O . THR A 1 196 ? -18.179 8.140 4.346 1.00 72.19 196 THR A O 1
ATOM 1584 N N . SER A 1 197 ? -16.841 8.226 2.538 1.00 83.31 197 SER A N 1
ATOM 1585 C CA . SER A 1 197 ? -16.626 6.775 2.413 1.00 83.31 197 SER A CA 1
ATOM 1586 C C . SER A 1 197 ? -15.377 6.310 3.168 1.00 83.31 197 SER A C 1
ATOM 1588 O O . SER A 1 197 ? -14.513 7.120 3.515 1.00 83.31 197 SER A O 1
ATOM 1590 N N . SER A 1 198 ? -15.262 5.006 3.450 1.00 87.31 198 SER A N 1
ATOM 1591 C CA . SER A 1 198 ? -13.983 4.472 3.946 1.00 87.31 198 SER A CA 1
ATOM 1592 C C . SER A 1 198 ? -12.940 4.486 2.829 1.00 87.31 198 SER A C 1
ATOM 1594 O O . SER A 1 198 ? -13.283 4.363 1.655 1.00 87.31 198 SER A O 1
ATOM 1596 N N . LEU A 1 199 ? -11.655 4.594 3.173 1.00 87.75 199 LEU A N 1
ATOM 1597 C CA . LEU A 1 199 ? -10.589 4.627 2.166 1.00 87.75 199 LEU A CA 1
ATOM 1598 C C . LEU A 1 199 ? -10.612 3.382 1.258 1.00 87.75 199 LEU A C 1
ATOM 1600 O O . LEU A 1 199 ? -10.388 3.485 0.060 1.00 87.75 199 LEU A O 1
ATOM 1604 N N . GLY A 1 200 ? -10.944 2.208 1.795 1.00 89.50 200 GLY A N 1
ATOM 1605 C CA . GLY A 1 200 ? -11.109 0.987 1.011 1.00 89.50 200 GLY A CA 1
ATOM 1606 C C . GLY A 1 200 ? -12.241 1.062 -0.015 1.00 89.50 200 GLY A C 1
ATOM 1607 O O . GLY A 1 200 ? -12.092 0.532 -1.112 1.00 89.50 200 GLY A O 1
ATOM 1608 N N . GLU A 1 201 ? -13.349 1.735 0.302 1.00 89.38 201 GLU A N 1
ATOM 1609 C CA . GLU A 1 201 ? -14.425 1.972 -0.669 1.00 89.38 201 GLU A CA 1
ATOM 1610 C C . GLU A 1 201 ? -13.969 2.908 -1.784 1.00 89.38 201 GLU A C 1
ATOM 1612 O O . GLU A 1 201 ? -14.206 2.614 -2.951 1.00 89.38 201 GLU A O 1
ATOM 1617 N N . VAL A 1 202 ? -13.250 3.976 -1.433 1.00 89.88 202 VAL A N 1
ATOM 1618 C CA . VAL A 1 202 ? -12.693 4.922 -2.410 1.00 89.88 202 VAL A CA 1
ATOM 1619 C C . VAL A 1 202 ? -11.718 4.219 -3.345 1.00 89.88 202 VAL A C 1
ATOM 1621 O O . VAL A 1 202 ? -11.852 4.321 -4.559 1.00 89.88 202 VAL A O 1
ATOM 1624 N N . ILE A 1 203 ? -10.777 3.440 -2.801 1.00 92.00 203 ILE A N 1
ATOM 1625 C CA . ILE A 1 203 ? -9.822 2.679 -3.615 1.00 92.00 203 ILE A CA 1
ATOM 1626 C C . ILE A 1 203 ? -10.572 1.716 -4.543 1.00 92.00 203 ILE A C 1
ATOM 1628 O O . ILE A 1 203 ? -10.211 1.598 -5.709 1.00 92.00 203 ILE A O 1
ATOM 1632 N N . ALA A 1 204 ? -11.618 1.036 -4.062 1.00 92.31 204 ALA A N 1
ATOM 1633 C CA . ALA A 1 204 ? -12.401 0.120 -4.888 1.00 92.31 204 ALA A CA 1
ATOM 1634 C C . ALA A 1 204 ? -13.175 0.842 -6.005 1.00 92.31 204 ALA A C 1
ATOM 1636 O O . ALA A 1 204 ? -13.226 0.337 -7.125 1.00 92.31 204 ALA A O 1
ATOM 1637 N N . GLU A 1 205 ? -13.755 2.007 -5.723 1.00 92.31 205 GLU A N 1
ATOM 1638 C CA . GLU A 1 205 ? -14.458 2.833 -6.708 1.00 92.31 205 GLU A CA 1
ATOM 1639 C C . GLU A 1 205 ? -13.496 3.360 -7.776 1.00 92.31 205 GLU A C 1
ATOM 1641 O O . GLU A 1 205 ? -13.698 3.117 -8.968 1.00 92.31 205 GLU A O 1
ATOM 1646 N N . VAL A 1 206 ? -12.401 3.995 -7.353 1.00 92.75 206 VAL A N 1
ATOM 1647 C CA . VAL A 1 206 ? -11.366 4.524 -8.249 1.00 92.75 206 VAL A CA 1
ATOM 1648 C C . VAL A 1 206 ? -10.743 3.400 -9.077 1.00 92.75 206 VAL A C 1
ATOM 1650 O O . VAL A 1 206 ? -10.553 3.557 -10.284 1.00 92.75 206 VAL A O 1
ATOM 1653 N N . TYR A 1 207 ? -10.512 2.227 -8.477 1.00 93.44 207 TYR A N 1
ATOM 1654 C CA . TYR A 1 207 ? -10.042 1.045 -9.194 1.00 93.44 207 TYR A CA 1
ATOM 1655 C C . TYR A 1 207 ? -10.958 0.703 -10.379 1.00 93.44 207 TYR A C 1
ATOM 1657 O O . TYR A 1 207 ? -10.455 0.419 -11.465 1.00 93.44 207 TYR A O 1
ATOM 1665 N N . GLN A 1 208 ? -12.282 0.754 -10.206 1.00 94.19 208 GLN A N 1
ATOM 1666 C CA . GLN A 1 208 ? -13.230 0.489 -11.294 1.00 94.19 208 GLN A CA 1
ATOM 1667 C C . GLN A 1 208 ? -13.259 1.629 -12.319 1.00 94.19 208 GLN A C 1
ATOM 1669 O O . GLN A 1 208 ? -13.151 1.379 -13.519 1.00 94.19 208 GLN A O 1
ATOM 1674 N N . LEU A 1 209 ? -13.355 2.883 -11.865 1.00 93.00 209 LEU A N 1
ATOM 1675 C CA . LEU A 1 209 ? -13.441 4.061 -12.739 1.00 93.00 209 LEU A CA 1
ATOM 1676 C C . LEU A 1 209 ? -12.209 4.211 -13.635 1.00 93.00 209 LEU A C 1
ATOM 1678 O O . LEU A 1 209 ? -12.311 4.595 -14.804 1.00 93.00 209 LEU A O 1
ATOM 1682 N N . ARG A 1 210 ? -11.032 3.883 -13.101 1.00 92.75 210 ARG A N 1
ATOM 1683 C CA . ARG A 1 210 ? -9.761 4.049 -13.802 1.00 92.75 210 ARG A CA 1
ATOM 1684 C C . ARG A 1 210 ? -9.302 2.815 -14.567 1.00 92.75 210 ARG A C 1
ATOM 1686 O O . ARG A 1 210 ? -8.252 2.881 -15.203 1.00 92.75 210 ARG A O 1
ATOM 1693 N N . ASP A 1 211 ? -10.066 1.724 -14.594 1.00 92.50 211 ASP A N 1
ATOM 1694 C CA . ASP A 1 211 ? -9.650 0.485 -15.265 1.00 92.50 211 ASP A CA 1
ATOM 1695 C C . ASP A 1 211 ? -9.272 0.715 -16.742 1.00 92.50 211 ASP A C 1
ATOM 1697 O O . ASP A 1 211 ? -8.216 0.281 -17.201 1.00 92.50 211 ASP A O 1
ATOM 1701 N N . VAL A 1 212 ? -10.043 1.540 -17.459 1.00 89.12 212 VAL A N 1
ATOM 1702 C CA . VAL A 1 212 ? -9.758 1.919 -18.857 1.00 89.12 212 VAL A CA 1
ATOM 1703 C C . VAL A 1 212 ? -8.397 2.614 -19.017 1.00 89.12 212 VAL A C 1
ATOM 1705 O O . VAL A 1 212 ? -7.718 2.416 -20.028 1.00 89.12 212 VAL A O 1
ATOM 1708 N N . HIS A 1 213 ? -7.953 3.397 -18.028 1.00 89.69 213 HIS A N 1
ATOM 1709 C CA . HIS A 1 213 ? -6.657 4.085 -18.061 1.00 89.69 213 HIS A CA 1
ATOM 1710 C C . HIS A 1 213 ? -5.502 3.083 -17.957 1.00 89.69 213 HIS A C 1
ATOM 1712 O O . HIS A 1 213 ? -4.553 3.141 -18.744 1.00 89.69 213 HIS A O 1
ATOM 1718 N N . TRP A 1 214 ? -5.621 2.114 -17.046 1.00 91.06 214 TRP A N 1
ATOM 1719 C CA . TRP A 1 214 ? -4.663 1.014 -16.908 1.00 91.06 214 TRP A CA 1
ATOM 1720 C C . TRP A 1 214 ? -4.657 0.102 -18.135 1.00 91.06 214 TRP A C 1
ATOM 1722 O O . TRP A 1 214 ? -3.596 -0.364 -18.550 1.00 91.06 214 TRP A O 1
ATOM 1732 N N . GLN A 1 215 ? -5.814 -0.110 -18.765 1.00 86.94 215 GLN A N 1
ATOM 1733 C CA . GLN A 1 215 ? -5.908 -0.888 -19.998 1.00 86.94 215 GLN A CA 1
ATOM 1734 C C . GLN A 1 215 ? -5.275 -0.188 -21.201 1.00 86.94 215 GLN A C 1
ATOM 1736 O O . GLN A 1 215 ? -4.495 -0.800 -21.932 1.00 86.94 215 GLN A O 1
ATOM 1741 N N . SER A 1 216 ? -5.522 1.110 -21.364 1.00 84.19 216 SER A N 1
ATOM 1742 C CA . SER A 1 216 ? -4.955 1.921 -22.453 1.00 84.19 216 SER A CA 1
ATOM 1743 C C . SER A 1 216 ? -3.426 2.027 -22.379 1.00 84.19 216 SER A C 1
ATOM 1745 O O . SER A 1 216 ? -2.742 2.205 -23.387 1.00 84.19 216 SER A O 1
ATOM 1747 N N . ALA A 1 217 ? -2.852 1.890 -21.182 1.00 77.06 217 ALA A N 1
ATOM 1748 C CA . ALA A 1 217 ? -1.407 1.843 -20.994 1.00 77.06 217 ALA A CA 1
ATOM 1749 C C . ALA A 1 217 ? -0.743 0.592 -21.591 1.00 77.06 217 ALA A C 1
ATOM 1751 O O . ALA A 1 217 ? 0.447 0.650 -21.917 1.00 77.06 217 ALA A O 1
ATOM 1752 N N . MET A 1 218 ? -1.502 -0.499 -21.763 1.00 70.94 218 MET A N 1
ATOM 1753 C CA . MET A 1 218 ? -1.029 -1.752 -22.359 1.00 70.94 218 MET A CA 1
ATOM 1754 C C . MET A 1 218 ? -0.929 -1.675 -23.889 1.00 70.94 218 MET A C 1
ATOM 1756 O O . MET A 1 218 ? -0.089 -2.349 -24.474 1.00 70.94 218 MET A O 1
ATOM 1760 N N . SER A 1 219 ? -1.769 -0.865 -24.547 1.00 64.56 219 SER A N 1
ATOM 1761 C CA . SER A 1 219 ? -1.850 -0.806 -26.015 1.00 64.56 219 SER A CA 1
ATOM 1762 C C . SER A 1 219 ? -0.851 0.158 -26.661 1.00 64.56 219 SER A C 1
ATOM 1764 O O . SER A 1 219 ? -0.510 -0.002 -27.830 1.00 64.56 219 SER A O 1
ATOM 1766 N N . ASN A 1 220 ? -0.368 1.165 -25.926 1.00 54.75 220 ASN A N 1
ATOM 1767 C CA . ASN A 1 220 ? 0.357 2.285 -26.529 1.00 54.75 220 ASN A CA 1
ATOM 1768 C C . ASN A 1 220 ? 1.866 2.212 -26.277 1.00 54.75 220 ASN A C 1
ATOM 1770 O O . ASN A 1 220 ? 2.360 2.747 -25.287 1.00 54.75 220 ASN A O 1
ATOM 1774 N N . GLY A 1 221 ? 2.634 1.664 -27.218 1.00 51.12 221 GLY A N 1
ATOM 1775 C CA . GLY A 1 221 ? 4.109 1.663 -27.216 1.00 51.12 221 GLY A CA 1
ATOM 1776 C C . GLY A 1 221 ? 4.799 3.038 -27.334 1.00 51.12 221 GLY A C 1
ATOM 1777 O O . GLY A 1 221 ? 5.969 3.099 -27.682 1.00 51.12 221 GLY A O 1
ATOM 1778 N N . SER A 1 222 ? 4.115 4.157 -27.067 1.00 47.59 222 SER A N 1
ATOM 1779 C CA . SER A 1 222 ? 4.720 5.497 -27.048 1.00 47.59 222 SER A CA 1
ATOM 1780 C C . SER A 1 222 ? 4.052 6.404 -26.002 1.00 47.59 222 SER A C 1
ATOM 1782 O O . SER A 1 222 ? 2.820 6.523 -26.021 1.00 47.59 222 SER A O 1
ATOM 1784 N N . PRO A 1 223 ? 4.816 7.070 -25.108 1.00 49.78 223 PRO A N 1
ATOM 1785 C CA . PRO A 1 223 ? 4.301 8.057 -24.150 1.00 49.78 223 PRO A CA 1
ATOM 1786 C C . PRO A 1 223 ?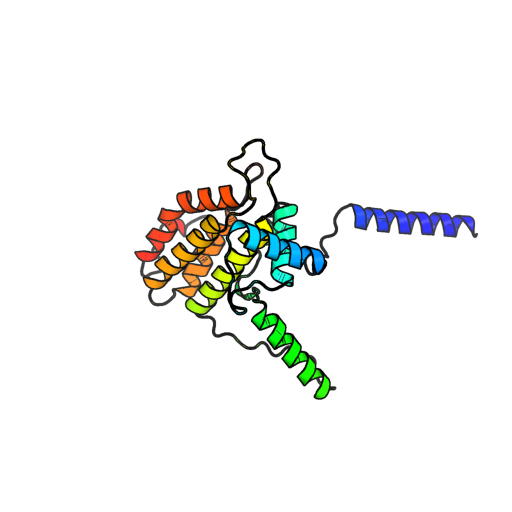 3.535 9.215 -24.806 1.00 49.78 223 PRO A C 1
ATOM 1788 O O . PRO A 1 223 ? 2.603 9.739 -24.211 1.00 49.78 223 PRO A O 1
ATOM 1791 N N . ASN A 1 224 ? 3.866 9.557 -26.057 1.00 46.66 224 ASN A N 1
ATOM 1792 C CA . ASN A 1 224 ? 3.303 10.703 -26.783 1.00 46.66 224 ASN A CA 1
ATOM 1793 C C . ASN A 1 224 ? 1.962 10.431 -27.488 1.00 46.66 224 ASN A C 1
ATOM 1795 O O . ASN A 1 224 ? 1.413 11.327 -28.122 1.00 46.66 224 ASN A O 1
ATOM 1799 N N . SER A 1 225 ? 1.436 9.207 -27.422 1.00 44.03 225 SER A N 1
ATOM 1800 C CA . SER A 1 225 ? 0.224 8.809 -28.161 1.00 44.03 225 SER A CA 1
ATOM 1801 C C . SER A 1 225 ? -1.062 8.824 -27.327 1.00 44.03 225 SER A C 1
ATOM 1803 O O . SER A 1 225 ? -2.108 8.391 -27.806 1.00 44.03 225 SER A O 1
ATOM 1805 N N . MET A 1 226 ? -1.015 9.285 -26.074 1.00 47.47 226 MET A N 1
ATOM 1806 C CA . MET A 1 226 ? -2.193 9.294 -25.202 1.00 47.47 226 MET A CA 1
ATOM 1807 C C . MET A 1 226 ? -3.016 10.585 -25.392 1.00 47.47 226 MET A C 1
ATOM 1809 O O . MET A 1 226 ? -2.497 11.672 -25.135 1.00 47.47 226 MET A O 1
ATOM 1813 N N . PRO A 1 227 ? -4.301 10.502 -25.805 1.00 46.72 227 PRO A N 1
ATOM 1814 C CA . PRO A 1 227 ? -5.133 11.673 -26.123 1.00 46.72 227 PRO A CA 1
ATOM 1815 C C . PRO A 1 227 ? -5.330 12.655 -24.961 1.00 46.72 227 PRO A C 1
ATOM 1817 O O . PRO A 1 227 ? -5.591 13.834 -25.179 1.00 46.72 227 PRO A O 1
ATOM 1820 N N . TRP A 1 228 ? -5.193 12.178 -23.725 1.00 58.91 228 TRP A N 1
ATOM 1821 C CA . TRP A 1 228 ? -5.407 12.953 -22.504 1.00 58.91 228 TRP A CA 1
ATOM 1822 C C . TRP A 1 228 ? -4.152 13.688 -22.005 1.00 58.91 228 TRP A C 1
ATOM 1824 O O . TRP A 1 228 ? -4.241 14.432 -21.034 1.00 58.91 228 TRP A O 1
ATOM 1834 N N . TYR A 1 229 ? -3.006 13.554 -22.690 1.00 46.34 229 TYR A N 1
ATOM 1835 C CA . TYR A 1 229 ? -1.782 14.326 -22.408 1.00 46.34 229 TYR A CA 1
ATOM 1836 C C . TYR A 1 229 ? -1.928 15.829 -22.739 1.00 46.34 229 TYR A C 1
ATOM 1838 O O . TYR A 1 229 ? -1.022 16.620 -22.501 1.00 46.34 229 TYR A O 1
ATOM 1846 N N . ARG A 1 230 ? -3.083 16.250 -23.271 1.00 44.12 230 ARG A N 1
ATOM 1847 C CA . ARG A 1 230 ? -3.486 17.657 -23.331 1.00 44.12 230 ARG A CA 1
ATOM 1848 C C . ARG A 1 230 ? -4.491 17.962 -22.225 1.00 44.12 230 ARG A C 1
ATOM 1850 O O . ARG A 1 230 ? -5.692 17.777 -22.403 1.00 44.12 230 ARG A O 1
ATOM 1857 N N . ARG A 1 231 ? -3.999 18.501 -21.113 1.00 39.31 231 ARG A N 1
ATOM 1858 C CA . ARG A 1 231 ? -4.758 19.469 -20.315 1.00 39.31 231 ARG A CA 1
ATOM 1859 C C . ARG A 1 231 ? -3.957 20.769 -20.259 1.00 39.31 231 ARG A C 1
ATOM 1861 O O . ARG A 1 231 ? -2.732 20.716 -20.191 1.00 39.31 231 ARG A O 1
ATOM 1868 N N . ASN A 1 232 ? -4.697 21.866 -20.425 1.00 38.03 232 ASN A N 1
ATOM 1869 C CA . ASN A 1 232 ? -4.246 23.257 -20.507 1.00 38.03 232 ASN A CA 1
ATOM 1870 C C . ASN A 1 232 ? -3.429 23.695 -19.294 1.00 38.03 232 ASN A C 1
ATOM 1872 O O . ASN A 1 232 ? -3.794 23.258 -18.180 1.00 38.03 232 ASN A O 1
#

Organism: NCBI:txid2562239

Radius of gyration: 21.87 Å; Cα contacts (8 Å, |Δi|>4): 209; chains: 1; bounding box: 59×60×68 Å

Secondary structure (DSSP, 8-state):
-HHHHHHHHHHHHHHHHHHHHH---S-SSSPPPHHHHHHHHHHHHHHH-----TTTSBPHHHHHHHHHHHHHT-HHHHHH--GGG--BHHHHHHHHHHHHHHTTT-SS------------HHHHHHHHHHHHHHHHHHT-SPP--S-TT---SS-HHHHHHHHHHHHHHHTT--TTHHHHHHHHHHHHHTT---SSS-HHHHHHHHHHHTHHHHHHHHH-S-GGG-GGG---

pLDDT: mean 75.65, std 19.18, range [35.66, 96.5]

Foldseek 3Di:
DVVVVVVVVVVVVVVVVCVVVPDDPDPLQPFDPPVVVVVLVVLLCVPPVDDDDQLLAWDRSLLSNLLVCQVVVVLVSVLPDDLVPTDGNVRVVVLVVVVVVVVVPDPDDDDPPPPPDPQDLVVSLSSLSSNLVSNQSSFSCQDPDPDPVRGTLAHSVLSVVVSVLLVVLLVLDDPPSRVVSVVLVSVLSVQLDDDDGRSNVSSNVSCVVCVVVSVVSNVDPDPPPDPPVDDD

Solvent-accessible surface area (backbone atoms only — not comparable to full-atom values): 13322 Å² total; per-residue (Å²): 118,69,69,62,53,51,54,50,50,50,50,52,52,50,50,55,49,49,54,57,72,72,59,74,91,77,65,65,80,56,65,59,56,71,65,58,56,48,48,36,53,48,50,37,29,70,72,70,74,60,85,73,58,52,76,48,32,48,15,66,57,54,33,30,35,43,31,50,27,62,72,69,65,39,45,68,57,65,47,66,57,54,57,88,74,57,49,23,39,42,56,55,53,54,50,52,53,49,50,59,56,41,70,74,70,50,102,59,79,98,64,85,79,75,76,79,69,73,91,41,53,65,56,51,51,53,31,44,44,20,48,31,49,25,43,19,32,40,19,58,48,68,42,92,55,96,47,87,86,44,54,45,28,20,48,54,69,53,36,48,51,52,43,48,49,54,52,57,42,45,75,62,43,63,91,65,36,45,66,52,50,52,53,54,49,51,62,50,44,66,60,51,71,70,95,83,64,46,62,32,56,40,49,50,50,50,52,60,75,42,42,66,61,59,52,56,62,56,74,50,98,47,91,86,72,52,85,74,80,69,73,133

Sequence (232 aa):
AARLKHAWASTITQESQQVTAGLDPLNEDELLPATQLTDIRAAFHKRYKMSFVPEQLPSDCLLSKLRRAIQRRNIEVLEVIDLWSVRAIYNQRMGMAKKRKIAWVEQAGDKEIDVRVERSCQSWLDLLHTYCLGLAMAGEQETSTSSSLRYVQVPWDVTFKYHWRARAVASKMGDGCLARLILLDQQERSEWESSTSSLGEVIAEVYQLRDVHWQSAMSNGSPNSMPWYRRN

Mean predicted aligned error: 12.96 Å

Nearest PDB structures (foldseek):
  3wo7-assembly1_A  TM=1.686E-01  e=6.842E+00  Halalkalibacterium halodurans C-125